Protein AF-A0A6A7GDA0-F1 (afdb_monomer_lite)

Secondary structure (DSSP, 8-state):
-THHHHHGGGTTB-EEEEEES---HHHHHHHHHHHHHHHHHHHTT-EEE-SSSHHHHHHHHTSTT-SS-PPEEE-HHHHHHHHHHHTTSSSS--S-HHHHHHHHHHTGGGSTT-SGGGEEEEEE---SSS--SSS--B-----SSTT-HHHHHHTS-SGGG-SEEEE--TT-SS-EEEEPSSPPPP-HHHHHHTSHHHHHHHHHHHHHHHHHHHHHH---GGGGGGGGGG--

Radius of gyration: 20.99 Å; chains: 1; bounding box: 48×55×56 Å

Organism: NCBI:txid1518452

Structure (mmCIF, N/CA/C/O backbone):
data_AF-A0A6A7GDA0-F1
#
_entry.id   AF-A0A6A7GDA0-F1
#
loop_
_atom_site.group_PDB
_atom_site.id
_atom_site.type_symbol
_atom_site.label_atom_id
_atom_site.label_alt_id
_atom_site.label_comp_id
_atom_site.label_asym_id
_atom_site.label_entity_id
_atom_site.label_seq_id
_atom_site.pdbx_PDB_ins_code
_atom_site.Cartn_x
_atom_site.Cartn_y
_atom_site.Cartn_z
_atom_site.occupancy
_atom_site.B_iso_or_equiv
_atom_site.auth_seq_id
_atom_site.auth_comp_id
_atom_site.auth_asym_id
_atom_site.auth_atom_id
_atom_site.pdbx_PDB_model_num
ATOM 1 N N . ASN A 1 1 ? 17.464 -15.785 15.824 1.00 43.34 1 ASN A N 1
ATOM 2 C CA . ASN A 1 1 ? 16.023 -15.442 15.731 1.00 43.34 1 ASN A CA 1
ATOM 3 C C . ASN A 1 1 ? 15.849 -14.096 15.001 1.00 43.34 1 ASN A C 1
ATOM 5 O O . ASN A 1 1 ? 15.262 -13.159 15.534 1.00 43.34 1 ASN A O 1
ATOM 9 N N . GLU A 1 2 ? 16.419 -13.972 13.793 1.00 32.47 2 GLU A N 1
ATOM 10 C CA . GLU A 1 2 ? 16.514 -12.709 13.026 1.00 32.47 2 GLU A CA 1
ATOM 11 C C . GLU A 1 2 ? 15.173 -12.226 12.462 1.00 32.47 2 GLU A C 1
ATOM 13 O O . GLU A 1 2 ? 14.955 -11.025 12.337 1.00 32.47 2 GLU A O 1
ATOM 18 N N . TYR A 1 3 ? 14.228 -13.135 12.213 1.00 33.84 3 TYR A N 1
ATOM 19 C CA . TYR A 1 3 ? 12.905 -12.792 11.681 1.00 33.84 3 TYR A CA 1
ATOM 20 C C . TYR A 1 3 ? 12.094 -11.882 12.609 1.00 33.84 3 TYR A C 1
ATOM 22 O O . TYR A 1 3 ? 11.348 -11.021 12.143 1.00 33.84 3 TYR A O 1
ATOM 30 N N . ALA A 1 4 ? 12.299 -11.996 13.924 1.00 38.84 4 ALA A N 1
ATOM 31 C CA . ALA A 1 4 ? 11.650 -11.115 14.881 1.00 38.84 4 ALA A CA 1
ATOM 32 C C . ALA A 1 4 ? 12.154 -9.666 14.753 1.00 38.84 4 ALA A C 1
ATOM 34 O O . ALA A 1 4 ? 11.373 -8.752 14.999 1.00 38.84 4 ALA A O 1
ATOM 35 N N . ALA A 1 5 ? 13.419 -9.441 14.360 1.00 45.94 5 ALA A N 1
ATOM 36 C CA . ALA A 1 5 ? 14.044 -8.116 14.256 1.00 45.94 5 ALA A CA 1
ATOM 37 C C . ALA A 1 5 ? 13.315 -7.199 13.251 1.00 45.94 5 ALA A C 1
ATOM 39 O O . ALA A 1 5 ? 13.114 -6.014 13.524 1.00 45.94 5 ALA A O 1
ATOM 40 N N . ALA A 1 6 ? 12.857 -7.763 12.127 1.00 46.38 6 ALA A N 1
ATOM 41 C CA . ALA A 1 6 ? 12.289 -7.022 10.998 1.00 46.38 6 ALA A CA 1
ATOM 42 C C . ALA A 1 6 ? 10.868 -6.469 11.239 1.00 46.38 6 ALA A C 1
ATOM 44 O O . ALA A 1 6 ? 10.473 -5.497 10.595 1.00 46.38 6 ALA A O 1
ATOM 45 N N . GLN A 1 7 ? 10.102 -7.043 12.175 1.00 50.50 7 GLN A N 1
ATOM 46 C CA . GLN A 1 7 ? 8.697 -6.676 12.427 1.00 50.50 7 GLN A CA 1
ATOM 47 C C . GLN A 1 7 ? 8.481 -5.836 13.702 1.00 50.50 7 GLN A C 1
ATOM 49 O O . GLN A 1 7 ? 7.381 -5.349 13.946 1.00 50.50 7 GLN A O 1
ATOM 54 N N . ARG A 1 8 ? 9.521 -5.590 14.510 1.00 57.97 8 ARG A N 1
ATOM 55 C CA . ARG A 1 8 ? 9.383 -4.966 15.846 1.00 57.97 8 ARG A CA 1
ATOM 56 C C . ARG A 1 8 ? 8.938 -3.502 15.852 1.00 57.97 8 ARG A C 1
ATOM 58 O O . ARG A 1 8 ? 8.361 -3.049 16.831 1.00 57.97 8 ARG A O 1
ATOM 65 N N . GLY A 1 9 ? 9.137 -2.765 14.758 1.00 59.12 9 GLY A N 1
ATOM 66 C CA . GLY A 1 9 ? 8.650 -1.383 14.635 1.00 59.12 9 GLY A CA 1
ATOM 67 C C . GLY A 1 9 ? 7.123 -1.254 14.535 1.00 59.12 9 GLY A C 1
ATOM 68 O O . GLY A 1 9 ? 6.608 -0.142 14.641 1.00 59.12 9 GLY A O 1
ATOM 69 N N . LEU A 1 10 ? 6.419 -2.368 14.314 1.00 63.69 10 LEU A N 1
ATOM 70 C CA . LEU A 1 10 ? 4.963 -2.453 14.190 1.00 63.69 10 LEU A CA 1
ATOM 71 C C . LEU A 1 10 ? 4.257 -2.259 15.541 1.00 63.69 10 LEU A C 1
ATOM 73 O O . LEU A 1 10 ? 3.243 -1.578 15.609 1.00 63.69 10 LEU A O 1
ATOM 77 N N . TYR A 1 11 ? 4.836 -2.787 16.625 1.00 69.38 11 TYR A N 1
ATOM 78 C CA . TYR A 1 11 ? 4.203 -2.819 17.952 1.00 69.38 11 TYR A CA 1
ATOM 79 C C . TYR A 1 11 ? 4.021 -1.437 18.593 1.00 69.38 11 TYR A C 1
ATOM 81 O O . TYR A 1 11 ? 3.075 -1.228 19.346 1.00 69.38 11 TYR A O 1
ATOM 89 N N . ASN A 1 12 ? 4.875 -0.468 18.250 1.00 76.19 12 ASN A N 1
ATOM 90 C CA . ASN A 1 12 ? 4.817 0.886 18.812 1.00 76.19 12 ASN A CA 1
ATOM 91 C C . ASN A 1 12 ? 4.031 1.880 17.921 1.00 76.19 12 ASN A C 1
ATOM 93 O O . ASN A 1 12 ? 4.101 3.095 18.145 1.00 76.19 12 ASN A O 1
ATOM 97 N N . ARG A 1 13 ? 3.308 1.406 16.889 1.00 82.12 13 ARG A N 1
ATOM 98 C CA . ARG A 1 13 ? 2.679 2.255 15.859 1.00 82.12 13 ARG A CA 1
ATOM 99 C C . ARG A 1 13 ? 1.264 1.820 15.504 1.00 82.12 13 ARG A C 1
ATOM 101 O O . ARG A 1 13 ? 0.983 0.636 15.379 1.00 82.12 13 ARG A O 1
ATOM 108 N N . ASP A 1 14 ? 0.414 2.807 15.244 1.00 87.69 14 ASP A N 1
ATOM 109 C CA . ASP A 1 14 ? -0.879 2.562 14.608 1.00 87.69 14 ASP A CA 1
ATOM 110 C C . ASP A 1 14 ? -0.672 2.249 13.118 1.00 87.69 14 ASP A C 1
ATOM 112 O O . ASP A 1 14 ? 0.198 2.835 12.455 1.00 87.69 14 ASP A O 1
ATOM 116 N N . MET A 1 15 ? -1.478 1.339 12.575 1.00 89.50 15 MET A N 1
ATOM 117 C CA . MET A 1 15 ? -1.389 0.903 11.185 1.00 89.50 15 MET A CA 1
ATOM 118 C C . MET A 1 15 ? -2.750 0.784 10.536 1.00 89.50 15 MET A C 1
ATOM 120 O O . MET A 1 15 ? -3.586 0.005 10.965 1.00 89.50 15 MET A O 1
ATOM 124 N N . THR A 1 16 ? -2.928 1.457 9.406 1.00 92.44 16 THR A N 1
ATOM 125 C CA . THR A 1 16 ? -4.093 1.240 8.550 1.00 92.44 16 THR A CA 1
ATOM 126 C C . THR A 1 16 ? -3.679 0.457 7.313 1.00 92.44 16 THR A C 1
ATOM 128 O O . THR A 1 16 ? -2.833 0.896 6.533 1.00 92.44 16 THR A O 1
ATOM 131 N N . SER A 1 17 ? -4.283 -0.711 7.140 1.00 92.94 17 SER A N 1
ATOM 132 C CA . SER A 1 17 ? -4.013 -1.654 6.059 1.00 92.94 17 SER A CA 1
ATOM 133 C C . SER A 1 17 ? -5.231 -1.813 5.153 1.00 92.94 17 SER A C 1
ATOM 135 O O . SER A 1 17 ? -6.344 -1.440 5.522 1.00 92.94 17 SER A O 1
ATOM 137 N N . ILE A 1 18 ? -5.003 -2.346 3.955 1.00 94.75 18 ILE A N 1
ATOM 138 C CA . ILE A 1 18 ? -6.055 -2.747 3.024 1.00 94.75 18 ILE A CA 1
ATOM 139 C C . ILE A 1 18 ? -5.928 -4.249 2.828 1.00 94.75 18 ILE A C 1
ATOM 141 O O . ILE A 1 18 ? -4.852 -4.736 2.478 1.00 94.75 18 ILE A O 1
ATOM 145 N N . ARG A 1 19 ? -7.032 -4.957 3.026 1.00 93.75 19 ARG A N 1
ATOM 146 C CA . ARG A 1 19 ? -7.202 -6.357 2.672 1.00 93.75 19 ARG A CA 1
ATOM 147 C C . ARG A 1 19 ? -7.992 -6.430 1.371 1.00 93.75 19 ARG A C 1
ATOM 149 O O . ARG A 1 19 ? -9.014 -5.763 1.238 1.00 93.75 19 ARG A O 1
ATOM 156 N N . VAL A 1 20 ? -7.483 -7.213 0.425 1.00 94.06 20 VAL A N 1
ATOM 157 C CA . VAL A 1 20 ? -8.186 -7.570 -0.810 1.00 94.06 20 VAL A CA 1
ATOM 158 C C . VAL A 1 20 ? -8.565 -9.036 -0.672 1.00 94.06 20 VAL A C 1
ATOM 160 O O . VAL A 1 20 ? -7.669 -9.862 -0.509 1.00 94.06 20 VAL A O 1
ATOM 163 N N . GLU A 1 21 ? -9.857 -9.347 -0.646 1.00 92.94 21 GLU A N 1
ATOM 164 C CA . GLU A 1 21 ? -10.327 -10.701 -0.313 1.00 92.94 21 GLU A CA 1
ATOM 165 C C . GLU A 1 21 ? -10.060 -11.693 -1.448 1.00 92.94 21 GLU A C 1
ATOM 167 O O . GLU A 1 21 ? -9.578 -12.798 -1.219 1.00 92.94 21 GLU A O 1
ATOM 172 N N . ASN A 1 22 ? -10.317 -11.269 -2.681 1.00 93.12 22 ASN A N 1
ATOM 173 C CA . ASN A 1 22 ? -10.216 -12.078 -3.881 1.00 93.12 22 ASN A CA 1
ATOM 174 C C . ASN A 1 22 ? -9.258 -11.417 -4.869 1.00 93.12 22 ASN A C 1
ATOM 176 O O . ASN A 1 22 ? -9.494 -10.306 -5.350 1.00 93.12 22 ASN A O 1
ATOM 180 N N . VAL A 1 23 ? -8.184 -12.126 -5.197 1.00 94.19 23 VAL A N 1
ATOM 181 C CA . VAL A 1 23 ? -7.266 -11.784 -6.286 1.00 94.19 23 VAL A CA 1
ATOM 182 C C . VAL A 1 23 ? -7.137 -13.031 -7.159 1.00 94.19 23 VAL A C 1
ATOM 184 O O . VAL A 1 23 ? -6.918 -14.110 -6.603 1.00 94.19 23 VAL A O 1
ATOM 187 N N . PRO A 1 24 ? -7.260 -12.921 -8.493 1.00 95.19 24 PRO A N 1
ATOM 188 C CA . PRO A 1 24 ? -7.120 -14.075 -9.372 1.00 95.19 24 PRO A CA 1
ATOM 189 C C . PRO A 1 24 ? -5.783 -14.812 -9.149 1.00 95.19 24 PRO A C 1
ATOM 191 O O . PRO A 1 24 ? -4.746 -14.151 -8.995 1.00 95.19 24 PRO A O 1
ATOM 194 N N . PRO A 1 25 ? -5.759 -16.158 -9.112 1.00 96.81 25 PRO A N 1
ATOM 195 C CA . PRO A 1 25 ? -4.543 -16.925 -8.828 1.00 96.81 25 PRO A CA 1
ATOM 196 C C . PRO A 1 25 ? -3.367 -16.600 -9.760 1.00 96.81 25 PRO A C 1
ATOM 198 O O . PRO A 1 25 ? -2.218 -16.534 -9.321 1.00 96.81 25 PRO A O 1
ATOM 201 N N . GLU A 1 26 ? -3.639 -16.337 -11.036 1.00 97.56 26 GLU A N 1
ATOM 202 C CA . GLU A 1 26 ? -2.649 -15.950 -12.040 1.00 97.56 26 GLU A CA 1
ATOM 203 C C . GLU A 1 26 ? -1.947 -14.629 -11.695 1.00 97.56 26 GLU A C 1
ATOM 205 O O . GLU A 1 26 ? -0.739 -14.489 -11.909 1.00 97.56 26 GLU A O 1
ATOM 210 N N . ASN A 1 27 ? -2.665 -13.694 -11.072 1.00 96.88 27 ASN A N 1
ATOM 211 C CA . ASN A 1 27 ? -2.122 -12.418 -10.624 1.00 96.88 27 ASN A CA 1
ATOM 212 C C . ASN A 1 27 ? -1.243 -12.595 -9.379 1.00 96.88 27 ASN A C 1
ATOM 214 O O . ASN A 1 27 ? -0.168 -11.996 -9.276 1.00 96.88 27 ASN A O 1
ATOM 218 N N . ILE A 1 28 ? -1.653 -13.465 -8.452 1.00 96.31 28 ILE A N 1
ATOM 219 C CA . ILE A 1 28 ? -0.829 -13.845 -7.296 1.00 96.31 28 ILE A CA 1
ATOM 220 C C . ILE A 1 28 ? 0.473 -14.496 -7.783 1.00 96.31 28 ILE A C 1
ATOM 222 O O . ILE A 1 28 ? 1.559 -14.138 -7.320 1.00 96.31 28 ILE A O 1
ATOM 226 N N . LEU A 1 29 ? 0.388 -15.387 -8.774 1.00 98.06 29 LEU A N 1
ATOM 227 C CA . LEU A 1 29 ? 1.552 -16.027 -9.381 1.00 98.06 29 LEU A CA 1
ATOM 228 C C . LEU A 1 29 ? 2.464 -15.013 -10.089 1.00 98.06 29 LEU A C 1
ATOM 230 O O . LEU A 1 29 ? 3.686 -15.117 -9.986 1.00 98.06 29 LEU A O 1
ATOM 234 N N . ALA A 1 30 ? 1.906 -14.013 -10.775 1.00 98.00 30 ALA A N 1
ATOM 235 C CA . ALA A 1 30 ? 2.682 -12.940 -11.399 1.00 98.00 30 ALA A CA 1
ATOM 236 C C . ALA A 1 30 ? 3.460 -12.111 -10.363 1.00 98.00 30 ALA A C 1
ATOM 238 O O . ALA A 1 30 ? 4.632 -11.783 -10.576 1.00 98.00 30 ALA A O 1
ATOM 239 N N . MET A 1 31 ? 2.842 -11.813 -9.219 1.00 97.75 31 MET A N 1
ATOM 240 C CA . MET A 1 31 ? 3.510 -11.158 -8.095 1.00 97.75 31 MET A CA 1
ATOM 241 C C . MET A 1 31 ? 4.603 -12.036 -7.478 1.00 97.75 31 MET A C 1
ATOM 243 O O . MET A 1 31 ? 5.702 -11.541 -7.225 1.00 97.75 31 MET A O 1
ATOM 247 N N . HIS A 1 32 ? 4.341 -13.329 -7.278 1.00 97.25 32 HIS A N 1
ATOM 248 C CA . HIS A 1 32 ? 5.340 -14.278 -6.786 1.00 97.25 32 HIS A CA 1
ATOM 249 C C . HIS A 1 32 ? 6.559 -14.339 -7.716 1.00 97.25 32 HIS A C 1
ATOM 251 O O . HIS A 1 32 ? 7.679 -14.098 -7.269 1.00 97.25 32 HIS A O 1
ATOM 257 N N . LYS A 1 33 ? 6.341 -14.545 -9.024 1.00 97.69 33 LYS A N 1
ATOM 258 C CA . LYS A 1 33 ? 7.406 -14.550 -10.042 1.00 97.69 33 LYS A CA 1
ATOM 259 C C . LYS A 1 33 ? 8.236 -13.271 -10.002 1.00 97.69 33 LYS A C 1
ATOM 261 O O . LYS A 1 33 ? 9.458 -13.332 -10.090 1.00 97.69 33 LYS A O 1
ATOM 266 N N . TYR A 1 34 ? 7.589 -12.118 -9.835 1.00 96.31 34 TYR A N 1
ATOM 267 C CA . TYR A 1 34 ? 8.292 -10.848 -9.690 1.00 96.31 34 TYR A CA 1
ATOM 268 C C . TYR A 1 34 ? 9.212 -10.822 -8.462 1.00 96.31 34 TYR A C 1
ATOM 270 O O . TYR A 1 34 ? 10.351 -10.375 -8.583 1.00 96.31 34 TYR A O 1
ATOM 278 N N . PHE A 1 35 ? 8.758 -11.290 -7.297 1.00 95.31 35 PHE A N 1
ATOM 279 C CA . PHE A 1 35 ? 9.594 -11.306 -6.094 1.00 95.31 35 PHE A CA 1
ATOM 280 C C . PHE A 1 35 ? 10.749 -12.305 -6.194 1.00 95.31 35 PHE A C 1
ATOM 282 O O . PHE A 1 35 ? 11.859 -11.956 -5.801 1.00 95.31 35 PHE A O 1
ATOM 289 N N . THR A 1 36 ? 10.531 -13.476 -6.794 1.00 95.19 36 THR A N 1
ATOM 290 C CA . THR A 1 36 ? 11.602 -14.448 -7.067 1.00 95.19 36 THR A CA 1
ATOM 291 C C . THR A 1 36 ? 12.662 -13.853 -7.997 1.00 95.19 36 THR A C 1
ATOM 293 O O . THR A 1 36 ? 13.839 -13.830 -7.656 1.00 95.19 36 THR A O 1
ATOM 296 N N . GLN A 1 37 ? 12.249 -13.238 -9.111 1.00 93.06 37 GLN A N 1
ATOM 297 C CA . GLN A 1 37 ? 13.169 -12.542 -10.021 1.00 93.06 37 GLN A CA 1
ATOM 298 C C . GLN A 1 37 ? 13.887 -11.366 -9.353 1.00 93.06 37 GLN A C 1
ATOM 300 O O . GLN A 1 37 ? 15.024 -11.046 -9.685 1.00 93.06 37 GLN A O 1
ATOM 305 N N . MET A 1 38 ? 13.212 -10.660 -8.446 1.00 90.00 38 MET A N 1
ATOM 306 C CA . MET A 1 38 ? 13.810 -9.550 -7.711 1.00 90.00 38 MET A CA 1
ATOM 307 C C . MET A 1 38 ? 14.886 -10.050 -6.745 1.00 90.00 38 MET A C 1
ATOM 309 O O . MET A 1 38 ? 15.936 -9.419 -6.670 1.00 90.00 38 MET A O 1
ATOM 313 N N . ARG A 1 39 ? 14.677 -11.209 -6.106 1.00 88.94 39 ARG A N 1
ATOM 314 C CA . ARG A 1 39 ? 15.692 -11.867 -5.281 1.00 88.94 39 ARG A CA 1
ATOM 315 C C . ARG A 1 39 ? 16.907 -12.299 -6.100 1.00 88.94 39 ARG A C 1
ATOM 317 O O . ARG A 1 39 ? 18.023 -11.946 -5.749 1.00 88.94 39 ARG A O 1
ATOM 324 N N . GLU A 1 40 ? 16.697 -12.938 -7.247 1.00 90.19 40 GLU A N 1
ATOM 325 C CA . GLU A 1 40 ? 17.798 -13.302 -8.154 1.00 90.19 40 GLU A CA 1
ATOM 326 C C . GLU A 1 40 ? 18.611 -12.079 -8.614 1.00 90.19 40 GLU A C 1
ATOM 328 O O . GLU A 1 40 ? 19.823 -12.156 -8.807 1.00 90.19 40 GLU A O 1
ATOM 333 N N . LYS A 1 41 ? 17.955 -10.928 -8.817 1.00 86.38 41 LYS A N 1
ATOM 334 C CA . LYS A 1 41 ? 18.639 -9.677 -9.172 1.00 86.38 41 LYS A CA 1
ATOM 335 C C . LYS A 1 41 ? 19.359 -9.033 -7.991 1.00 86.38 41 LYS A C 1
ATOM 337 O O . LYS A 1 41 ? 20.355 -8.351 -8.218 1.00 86.38 41 LYS A O 1
ATOM 342 N N . GLU A 1 42 ? 18.854 -9.198 -6.773 1.00 85.88 42 GLU A N 1
ATOM 343 C CA . GLU A 1 42 ? 19.550 -8.793 -5.550 1.00 85.88 42 GLU A CA 1
ATOM 344 C C . GLU A 1 42 ? 20.860 -9.575 -5.410 1.00 85.88 42 GLU A C 1
ATOM 346 O O . GLU A 1 42 ? 21.907 -8.955 -5.239 1.00 85.88 42 GLU A O 1
ATOM 351 N N . ASP A 1 43 ? 20.820 -10.896 -5.615 1.00 86.00 43 ASP A N 1
ATOM 352 C CA . ASP A 1 43 ? 22.006 -11.764 -5.573 1.00 86.00 43 ASP A CA 1
ATOM 353 C C . ASP A 1 43 ? 23.045 -11.383 -6.653 1.00 86.00 43 ASP A C 1
ATOM 355 O O . ASP A 1 43 ? 24.245 -11.568 -6.468 1.00 86.00 43 ASP A O 1
ATOM 359 N N . LYS A 1 44 ? 22.597 -10.786 -7.767 1.00 87.12 44 LYS A N 1
ATOM 360 C CA . LYS A 1 44 ? 23.440 -10.238 -8.852 1.00 87.12 44 LYS A CA 1
ATOM 361 C C . LYS A 1 44 ? 23.786 -8.749 -8.688 1.00 87.12 44 LYS A C 1
ATOM 363 O O . LYS A 1 44 ? 24.156 -8.100 -9.665 1.00 87.12 44 LYS A O 1
ATOM 368 N N . GLU A 1 45 ? 23.562 -8.159 -7.513 1.00 81.25 45 GLU A N 1
ATOM 369 C CA . GLU A 1 45 ? 23.743 -6.725 -7.205 1.00 81.25 45 GLU A CA 1
ATOM 370 C C . GLU A 1 45 ? 23.042 -5.730 -8.158 1.00 81.25 45 GLU A C 1
ATOM 372 O O . GLU A 1 45 ? 23.328 -4.525 -8.186 1.00 81.25 45 GLU A O 1
ATOM 377 N N . SER A 1 46 ? 22.071 -6.211 -8.930 1.00 79.06 46 SER A N 1
ATOM 378 C CA . SER A 1 46 ? 21.346 -5.455 -9.955 1.00 79.06 46 SER A CA 1
ATOM 379 C C . SER A 1 46 ? 20.160 -4.668 -9.380 1.00 79.06 46 SER A C 1
ATOM 381 O O . SER A 1 46 ? 19.435 -3.989 -10.114 1.00 79.06 46 SER A O 1
ATOM 383 N N . VAL A 1 47 ? 19.965 -4.732 -8.059 1.00 81.06 47 VAL A N 1
ATOM 384 C CA . VAL A 1 47 ? 18.955 -3.998 -7.289 1.00 81.06 47 VAL A CA 1
ATOM 385 C C . VAL A 1 47 ? 19.625 -3.373 -6.068 1.00 81.06 47 VAL A C 1
ATOM 387 O O . VAL A 1 47 ? 20.354 -4.046 -5.350 1.00 81.06 47 VAL A O 1
ATOM 390 N N . LYS A 1 48 ? 19.396 -2.078 -5.814 1.00 81.19 48 LYS A N 1
ATOM 391 C CA . LYS A 1 48 ? 20.001 -1.354 -4.679 1.00 81.19 48 LYS A CA 1
ATOM 392 C C . LYS A 1 48 ? 18.977 -0.508 -3.922 1.00 81.19 48 LYS A C 1
ATOM 394 O O . LYS A 1 48 ? 18.046 0.054 -4.507 1.00 81.19 48 LYS A O 1
ATOM 399 N N . TYR A 1 49 ? 19.160 -0.371 -2.609 1.00 81.81 49 TYR A N 1
ATOM 400 C CA . TYR A 1 49 ? 18.316 0.507 -1.800 1.00 81.81 49 TYR A CA 1
ATOM 401 C C . TYR A 1 49 ? 18.644 1.984 -2.061 1.00 81.81 49 TYR A C 1
ATOM 403 O O . TYR A 1 49 ? 19.792 2.403 -1.921 1.00 81.81 49 TYR A O 1
ATOM 411 N N . HIS A 1 50 ? 17.646 2.801 -2.414 1.00 77.19 50 HIS A N 1
ATOM 412 C CA . HIS A 1 50 ? 17.815 4.257 -2.476 1.00 77.19 50 HIS A CA 1
ATOM 413 C C . HIS A 1 50 ? 16.476 5.007 -2.426 1.00 77.19 50 HIS A C 1
ATOM 415 O O . HIS A 1 50 ? 15.572 4.726 -3.209 1.00 77.19 50 HIS A O 1
ATOM 421 N N . LEU A 1 51 ? 16.365 6.032 -1.571 1.00 69.69 51 LEU A N 1
ATOM 422 C CA . LEU A 1 51 ? 15.156 6.870 -1.463 1.00 69.69 51 LEU A CA 1
ATOM 423 C C . LEU A 1 51 ? 15.171 8.073 -2.417 1.00 69.69 51 LEU A C 1
ATOM 425 O O . LEU A 1 51 ? 14.231 8.276 -3.177 1.00 69.69 51 LEU A O 1
ATOM 429 N N . PHE A 1 52 ? 16.246 8.867 -2.386 1.00 66.75 52 PHE A N 1
ATOM 430 C CA . PHE A 1 52 ? 16.246 10.203 -3.001 1.00 66.75 52 PHE A CA 1
ATOM 431 C C . PHE A 1 52 ? 16.548 10.220 -4.505 1.00 66.75 52 PHE A C 1
ATOM 433 O O . PHE A 1 52 ? 15.885 10.929 -5.253 1.00 66.75 52 PHE A O 1
ATOM 440 N N . ILE A 1 53 ? 17.517 9.423 -4.963 1.00 67.38 53 ILE A N 1
ATOM 441 C CA . ILE A 1 53 ? 17.966 9.419 -6.365 1.00 67.38 53 ILE A CA 1
ATOM 442 C C . ILE A 1 53 ? 17.195 8.375 -7.201 1.00 67.38 53 ILE A C 1
ATOM 444 O O . ILE A 1 53 ? 17.220 8.431 -8.423 1.00 67.38 53 ILE A O 1
ATOM 448 N N . SER A 1 54 ? 16.438 7.470 -6.564 1.00 69.56 54 SER A N 1
ATOM 449 C CA . SER A 1 54 ? 15.712 6.377 -7.237 1.00 69.56 54 SER A CA 1
ATOM 450 C C . SER A 1 54 ? 14.863 6.827 -8.442 1.00 69.56 54 SER A C 1
ATOM 452 O O . SER A 1 54 ? 15.004 6.216 -9.503 1.00 69.56 54 SER A O 1
ATOM 454 N N . PRO A 1 55 ? 14.045 7.901 -8.366 1.00 70.12 55 PRO A N 1
ATOM 455 C CA . PRO A 1 55 ? 13.286 8.373 -9.527 1.00 70.12 55 PRO A CA 1
ATOM 456 C C . PRO A 1 55 ? 14.174 8.781 -10.708 1.00 70.12 55 PRO A C 1
ATOM 458 O O . PRO A 1 55 ? 13.869 8.436 -11.846 1.00 70.12 55 PRO A O 1
ATOM 461 N N . LEU A 1 56 ? 15.283 9.475 -10.433 1.00 70.56 56 LEU A N 1
ATOM 462 C CA . LEU A 1 56 ? 16.207 9.956 -11.455 1.00 70.56 56 LEU A CA 1
ATOM 463 C C . LEU A 1 56 ? 17.006 8.803 -12.067 1.00 70.56 56 LEU A C 1
ATOM 465 O O . LEU A 1 56 ? 17.056 8.680 -13.284 1.00 70.56 56 LEU A O 1
ATOM 469 N N . THR A 1 57 ? 17.582 7.917 -11.250 1.00 70.50 57 THR A N 1
ATOM 470 C CA . THR A 1 57 ? 18.359 6.771 -11.753 1.00 70.50 57 THR A CA 1
ATOM 471 C C . THR A 1 57 ? 17.501 5.797 -12.547 1.00 70.50 57 THR A C 1
ATOM 473 O O . THR A 1 57 ? 17.956 5.284 -13.562 1.00 70.50 57 THR A O 1
ATOM 476 N N . ASN A 1 58 ? 16.253 5.563 -12.130 1.00 73.12 58 ASN A N 1
ATOM 477 C CA . ASN A 1 58 ? 15.344 4.682 -12.866 1.00 73.12 58 ASN A CA 1
ATOM 478 C C . ASN A 1 58 ? 14.855 5.321 -14.173 1.00 73.12 58 ASN A C 1
ATOM 480 O O . ASN A 1 58 ? 14.623 4.603 -15.140 1.00 73.12 58 ASN A O 1
ATOM 484 N N . PHE A 1 59 ? 14.713 6.651 -14.220 1.00 74.44 59 PHE A N 1
ATOM 485 C CA . PHE A 1 59 ? 14.456 7.364 -15.470 1.00 74.44 59 PHE A CA 1
ATOM 486 C C . PHE A 1 59 ? 15.651 7.245 -16.422 1.00 74.44 59 PHE A C 1
ATOM 488 O O . PHE A 1 59 ? 15.473 6.812 -17.553 1.00 74.44 59 PHE A O 1
ATOM 495 N N . LEU A 1 60 ? 16.864 7.538 -15.940 1.00 70.44 60 LEU A N 1
ATOM 496 C CA . LEU A 1 60 ? 18.097 7.460 -16.729 1.00 70.44 60 LEU A CA 1
ATOM 497 C C . LEU A 1 60 ? 18.365 6.049 -17.268 1.00 70.44 60 LEU A C 1
ATOM 499 O O . LEU A 1 60 ? 18.778 5.918 -18.412 1.00 70.44 60 LEU A O 1
ATOM 503 N N . ARG A 1 61 ? 18.053 5.003 -16.493 1.00 70.19 61 ARG A N 1
ATOM 504 C CA . ARG A 1 61 ? 18.113 3.603 -16.945 1.00 70.19 61 ARG A CA 1
ATOM 505 C C . ARG A 1 61 ? 17.229 3.326 -18.168 1.00 70.19 61 ARG A C 1
ATOM 507 O O . ARG A 1 61 ? 17.591 2.509 -19.001 1.00 70.19 61 ARG A O 1
ATOM 514 N N . ASN A 1 62 ? 16.064 3.968 -18.255 1.00 65.88 62 ASN A N 1
ATOM 515 C CA . ASN A 1 62 ? 15.112 3.761 -19.349 1.00 65.88 62 ASN A CA 1
ATOM 516 C C . ASN A 1 62 ? 15.393 4.664 -20.562 1.00 65.88 62 ASN A C 1
ATOM 518 O O . ASN A 1 62 ? 14.700 4.558 -21.574 1.00 65.88 62 ASN A O 1
ATOM 522 N N . THR A 1 63 ? 16.379 5.558 -20.472 1.00 70.06 63 THR A N 1
ATOM 523 C CA . THR A 1 63 ? 16.807 6.396 -21.590 1.00 70.06 63 THR A CA 1
ATOM 524 C C . THR A 1 63 ? 17.842 5.633 -22.413 1.00 70.06 63 THR A C 1
ATOM 526 O O . THR A 1 63 ? 18.878 5.230 -21.896 1.00 70.06 63 THR A O 1
ATOM 529 N N . PHE A 1 64 ? 17.581 5.478 -23.712 1.00 58.88 64 PHE A N 1
ATOM 530 C CA . PHE A 1 64 ? 18.322 4.628 -24.664 1.00 58.88 64 PHE A CA 1
ATOM 531 C C . PHE A 1 64 ? 19.798 5.029 -24.924 1.00 58.88 64 PHE A C 1
ATOM 533 O O . PHE A 1 64 ? 20.415 4.538 -25.859 1.00 58.88 64 PHE A O 1
ATOM 540 N N . TRP A 1 65 ? 20.358 5.969 -24.157 1.00 65.31 65 TRP A N 1
ATOM 541 C CA . TRP A 1 65 ? 21.627 6.651 -24.455 1.00 65.31 65 TRP A CA 1
ATOM 542 C C . TRP A 1 65 ? 22.787 6.257 -23.528 1.00 65.31 65 TRP A C 1
ATOM 544 O O . TRP A 1 65 ? 23.898 6.748 -23.714 1.00 65.31 65 TRP A O 1
ATOM 554 N N . LEU A 1 66 ? 22.566 5.406 -22.520 1.00 63.97 66 LEU A N 1
ATOM 555 C CA . LEU A 1 66 ? 23.621 5.009 -21.580 1.00 63.97 66 LEU A CA 1
ATOM 556 C C . LEU A 1 66 ? 24.146 3.599 -21.909 1.00 63.97 66 LEU A C 1
ATOM 558 O O . LEU A 1 66 ? 23.368 2.649 -21.866 1.00 63.97 66 LEU A O 1
ATOM 562 N N . PRO A 1 67 ? 25.453 3.436 -22.201 1.00 65.12 67 PRO A N 1
ATOM 563 C CA . PRO A 1 67 ? 26.043 2.161 -22.623 1.00 65.12 67 PRO A CA 1
ATOM 564 C C . PRO A 1 67 ? 26.333 1.188 -21.463 1.00 65.12 67 PRO A C 1
ATOM 566 O O . PRO A 1 67 ? 27.108 0.252 -21.628 1.00 65.12 67 PRO A O 1
ATOM 569 N N . PHE A 1 68 ? 25.762 1.407 -20.275 1.00 72.06 68 PHE A N 1
ATOM 570 C CA . PHE A 1 68 ? 26.027 0.599 -19.083 1.00 72.06 68 PHE A CA 1
ATOM 571 C C . PHE A 1 68 ? 24.744 0.256 -18.324 1.00 72.06 68 PHE A C 1
ATOM 573 O O . PHE A 1 68 ? 23.820 1.066 -18.223 1.00 72.06 68 PHE A O 1
ATOM 580 N N . GLU A 1 69 ? 24.705 -0.947 -17.749 1.00 71.19 69 GLU A N 1
ATOM 581 C CA . GLU A 1 69 ? 23.585 -1.399 -16.928 1.00 71.19 69 GLU A CA 1
ATOM 582 C C . GLU A 1 69 ? 23.586 -0.689 -15.569 1.00 71.19 69 GLU A C 1
ATOM 584 O O . GLU A 1 69 ? 24.461 -0.875 -14.724 1.00 71.19 69 GLU A O 1
ATOM 589 N N . ILE A 1 70 ? 22.574 0.149 -15.341 1.00 77.25 70 ILE A N 1
ATOM 590 C CA . ILE A 1 70 ? 22.356 0.799 -14.048 1.00 77.25 70 ILE A CA 1
ATOM 591 C C . ILE A 1 70 ? 21.442 -0.086 -13.202 1.00 77.25 70 ILE A C 1
ATOM 593 O O . ILE A 1 70 ? 20.296 -0.341 -13.581 1.00 77.25 70 ILE A O 1
ATOM 597 N N . ALA A 1 71 ? 21.926 -0.491 -12.024 1.00 79.88 71 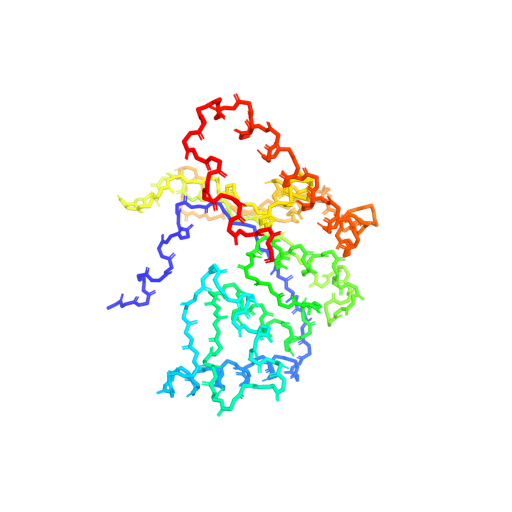ALA A N 1
ATOM 598 C CA . ALA A 1 71 ? 21.133 -1.226 -11.041 1.00 79.88 71 ALA A CA 1
ATOM 599 C C . ALA A 1 71 ? 19.827 -0.484 -10.697 1.00 79.88 71 ALA A C 1
ATOM 601 O O . ALA A 1 71 ? 19.828 0.731 -10.461 1.00 79.88 71 ALA A O 1
ATOM 602 N N . GLU A 1 72 ? 18.710 -1.212 -10.628 1.00 81.75 72 GLU A N 1
ATOM 603 C CA . GLU A 1 72 ? 17.422 -0.619 -10.272 1.00 81.75 72 GLU A CA 1
ATOM 604 C C . GLU A 1 72 ? 17.451 -0.161 -8.813 1.00 81.75 72 GLU A C 1
ATOM 606 O O . GLU A 1 72 ? 17.857 -0.902 -7.918 1.00 81.75 72 GLU A O 1
ATOM 611 N N . ARG A 1 73 ? 17.007 1.072 -8.552 1.00 83.62 73 ARG A N 1
ATOM 612 C CA . ARG A 1 73 ? 17.031 1.640 -7.200 1.00 83.62 73 ARG A CA 1
ATOM 613 C C . ARG A 1 73 ? 15.632 1.829 -6.645 1.00 83.62 73 ARG A C 1
ATOM 615 O O . ARG A 1 73 ? 14.760 2.367 -7.329 1.00 83.62 73 ARG A O 1
ATOM 622 N N . GLY A 1 74 ? 15.422 1.485 -5.381 1.00 84.69 74 GLY A N 1
ATOM 623 C CA . GLY A 1 74 ? 14.125 1.625 -4.719 1.00 84.69 74 GLY A CA 1
ATOM 624 C C . GLY A 1 74 ? 14.195 1.422 -3.212 1.00 84.69 74 GLY A C 1
ATOM 625 O O . GLY A 1 74 ? 15.241 1.094 -2.669 1.00 84.69 74 GLY A O 1
ATOM 626 N N . ASN A 1 75 ? 13.080 1.637 -2.523 1.00 87.31 75 ASN A N 1
ATOM 627 C CA . ASN A 1 75 ? 12.907 1.272 -1.117 1.00 87.31 75 ASN A CA 1
ATOM 628 C C . ASN A 1 75 ? 11.904 0.115 -0.989 1.00 87.31 75 ASN A C 1
ATOM 630 O O . ASN A 1 75 ? 11.318 -0.321 -1.982 1.00 87.31 75 ASN A O 1
ATOM 634 N N . CYS A 1 76 ? 11.632 -0.326 0.240 1.00 87.69 76 CYS A N 1
ATOM 635 C CA . CYS A 1 76 ? 10.656 -1.386 0.499 1.00 87.69 76 CYS A CA 1
ATOM 636 C C . CYS A 1 76 ? 9.285 -1.083 -0.131 1.00 87.69 76 CYS A C 1
ATOM 638 O O . CYS A 1 76 ? 8.691 -1.950 -0.761 1.00 87.69 76 CYS A O 1
ATOM 640 N N . ALA A 1 77 ? 8.805 0.163 -0.046 1.00 89.94 77 ALA A N 1
ATOM 641 C CA . ALA A 1 77 ? 7.521 0.549 -0.632 1.00 89.94 77 ALA A CA 1
ATOM 642 C C . ALA A 1 77 ? 7.500 0.407 -2.163 1.00 89.94 77 ALA A C 1
ATOM 644 O O . ALA A 1 77 ? 6.510 -0.063 -2.722 1.00 89.94 77 ALA A O 1
ATOM 645 N N . ARG A 1 78 ? 8.594 0.754 -2.851 1.00 91.25 78 ARG A N 1
ATOM 646 C CA . ARG A 1 78 ? 8.739 0.587 -4.304 1.00 91.25 78 ARG A CA 1
ATOM 647 C C . ARG A 1 78 ? 8.722 -0.879 -4.701 1.00 91.25 78 ARG A C 1
ATOM 649 O O . ARG A 1 78 ? 8.014 -1.217 -5.643 1.00 91.25 78 ARG A O 1
ATOM 656 N N . TRP A 1 79 ? 9.465 -1.731 -4.001 1.00 92.06 79 TRP A N 1
ATOM 657 C CA . TRP A 1 79 ? 9.528 -3.156 -4.329 1.00 92.06 79 TRP A CA 1
ATOM 658 C C . TRP A 1 79 ? 8.198 -3.856 -4.081 1.00 92.06 79 TRP A C 1
ATOM 660 O O . TRP A 1 79 ? 7.708 -4.553 -4.967 1.00 92.06 79 TRP A O 1
ATOM 670 N N . ILE A 1 80 ? 7.565 -3.588 -2.937 1.00 94.50 80 ILE A N 1
ATOM 671 C CA . ILE A 1 80 ? 6.244 -4.130 -2.615 1.00 94.50 80 ILE A CA 1
ATOM 672 C C . ILE A 1 80 ? 5.193 -3.623 -3.604 1.00 94.50 80 ILE A C 1
ATOM 674 O O . ILE A 1 80 ? 4.453 -4.419 -4.170 1.00 94.50 80 ILE A O 1
ATOM 678 N N . SER A 1 81 ? 5.153 -2.319 -3.891 1.00 95.62 81 SER A N 1
ATOM 679 C CA . SER A 1 81 ? 4.167 -1.773 -4.832 1.00 95.62 81 SER A CA 1
ATOM 680 C C . SER A 1 81 ? 4.383 -2.208 -6.283 1.00 95.62 81 SER A C 1
ATOM 682 O O . SER A 1 81 ? 3.415 -2.272 -7.033 1.00 95.62 81 SER A O 1
ATOM 684 N N . SER A 1 82 ? 5.609 -2.551 -6.691 1.00 95.44 82 SER A N 1
ATOM 685 C CA . SER A 1 82 ? 5.847 -3.243 -7.963 1.00 95.44 82 SER A CA 1
ATOM 686 C C . SER A 1 82 ? 5.230 -4.637 -7.977 1.00 95.44 82 SER A C 1
ATOM 688 O O . SER A 1 82 ? 4.590 -4.986 -8.961 1.00 95.44 82 SER A O 1
ATOM 690 N N . GLY A 1 83 ? 5.383 -5.414 -6.902 1.00 96.69 83 GLY A N 1
ATOM 691 C CA . GLY A 1 83 ? 4.733 -6.721 -6.777 1.00 96.69 83 GLY A CA 1
ATOM 692 C C . GLY A 1 83 ? 3.210 -6.598 -6.831 1.00 96.69 83 GLY A C 1
ATOM 693 O O . GLY A 1 83 ? 2.570 -7.260 -7.641 1.00 96.69 83 GLY A O 1
ATOM 694 N N . LEU A 1 84 ? 2.640 -5.655 -6.074 1.00 96.69 84 LEU A N 1
ATOM 695 C CA . LEU A 1 84 ? 1.204 -5.352 -6.106 1.00 96.69 84 LEU A CA 1
ATOM 696 C C . LEU A 1 84 ? 0.723 -4.889 -7.490 1.00 96.69 84 LEU A C 1
ATOM 698 O O . LEU A 1 84 ? -0.421 -5.137 -7.855 1.00 96.69 84 LEU A O 1
ATOM 702 N N . TYR A 1 85 ? 1.573 -4.209 -8.264 1.00 97.00 85 TYR A N 1
ATOM 703 C CA . TYR A 1 85 ? 1.257 -3.823 -9.641 1.00 97.00 85 TYR A CA 1
ATOM 704 C C . TYR A 1 85 ? 1.188 -5.050 -10.556 1.00 97.00 85 TYR A C 1
ATOM 706 O O . TYR A 1 85 ? 0.306 -5.137 -11.400 1.00 97.00 85 TYR A O 1
ATOM 714 N N . ARG A 1 86 ? 2.079 -6.031 -10.361 1.00 97.31 86 ARG A N 1
ATOM 715 C CA . ARG A 1 86 ? 2.043 -7.312 -11.088 1.00 97.31 86 ARG A CA 1
ATOM 716 C C . ARG A 1 86 ? 0.843 -8.175 -10.704 1.00 97.31 86 ARG A C 1
ATOM 718 O O . ARG A 1 86 ? 0.357 -8.902 -11.558 1.00 97.31 86 ARG A O 1
ATOM 725 N N . ALA A 1 87 ? 0.361 -8.059 -9.467 1.00 96.62 87 ALA A N 1
ATOM 726 C CA . ALA A 1 87 ? -0.894 -8.668 -9.025 1.00 96.62 87 ALA A CA 1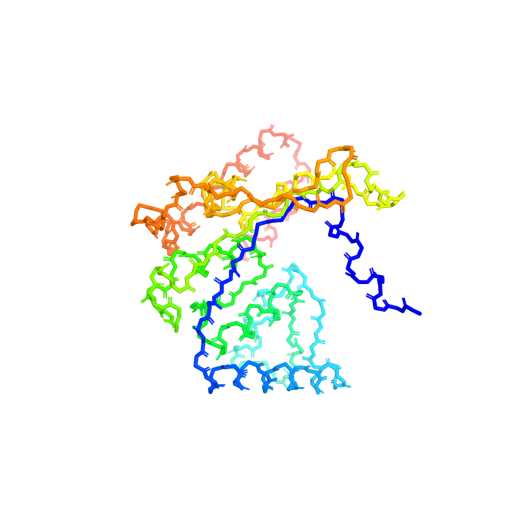
ATOM 727 C C . ALA A 1 87 ? -2.152 -7.936 -9.529 1.00 96.62 87 ALA A C 1
ATOM 729 O O . ALA A 1 87 ? -3.259 -8.330 -9.170 1.00 96.62 87 ALA A O 1
ATOM 730 N N . ASP A 1 88 ? -2.001 -6.843 -10.283 1.00 96.69 88 ASP A N 1
ATOM 731 C CA . ASP A 1 88 ? -3.101 -5.949 -10.643 1.00 96.69 88 ASP A CA 1
ATOM 732 C C . ASP A 1 88 ? -3.937 -5.546 -9.412 1.00 96.69 88 ASP A C 1
ATOM 734 O O . ASP A 1 88 ? -5.153 -5.665 -9.388 1.00 96.69 88 ASP A O 1
ATOM 738 N N . VAL A 1 89 ? -3.275 -5.118 -8.333 1.00 95.75 89 VAL A N 1
ATOM 739 C CA . VAL A 1 89 ? -3.919 -4.581 -7.114 1.00 95.75 89 VAL A CA 1
ATOM 740 C C . VAL A 1 89 ? -3.686 -3.071 -6.985 1.00 95.75 89 VAL A C 1
ATOM 742 O O . VAL A 1 89 ? -4.476 -2.353 -6.372 1.00 95.75 89 VAL A O 1
ATOM 745 N N . VAL A 1 90 ? -2.630 -2.559 -7.620 1.00 95.31 90 VAL A N 1
ATOM 746 C CA . VAL A 1 90 ? -2.386 -1.125 -7.817 1.00 95.31 90 VAL A CA 1
ATOM 747 C C . VAL A 1 90 ? -2.243 -0.817 -9.298 1.00 95.31 90 VAL A C 1
ATOM 749 O O . VAL A 1 90 ? -1.726 -1.614 -10.066 1.00 95.31 90 VAL A O 1
ATOM 752 N N . THR A 1 91 ? -2.608 0.398 -9.690 1.00 93.88 91 THR A N 1
ATOM 753 C CA . THR A 1 91 ? -2.454 0.897 -11.069 1.00 93.88 91 THR A CA 1
ATOM 754 C C . THR A 1 91 ? -1.042 1.386 -11.380 1.00 93.88 91 THR A C 1
ATOM 756 O O . THR A 1 91 ? -0.688 1.569 -12.543 1.00 93.88 91 THR A O 1
ATOM 759 N N . ARG A 1 92 ? -0.234 1.670 -10.350 1.00 91.69 92 ARG A N 1
ATOM 760 C CA . ARG A 1 92 ? 1.169 2.071 -10.503 1.00 91.69 92 ARG A CA 1
ATOM 761 C C . ARG A 1 92 ? 1.973 1.858 -9.218 1.00 91.69 92 ARG A C 1
ATOM 763 O O . ARG A 1 92 ? 1.449 2.113 -8.131 1.00 91.69 92 ARG A O 1
ATOM 770 N N . PRO A 1 93 ? 3.266 1.521 -9.327 1.00 92.69 93 PRO A N 1
ATOM 771 C CA . PRO A 1 93 ? 4.161 1.492 -8.177 1.00 92.69 93 PRO A CA 1
ATOM 772 C C . PRO A 1 93 ? 4.441 2.885 -7.590 1.00 92.69 93 PRO A C 1
ATOM 774 O O . PRO A 1 93 ? 4.338 3.911 -8.272 1.00 92.69 93 PRO A O 1
ATOM 777 N N . SER A 1 94 ? 4.855 2.935 -6.324 1.00 89.69 94 SER A N 1
ATOM 778 C CA . SER A 1 94 ? 5.254 4.163 -5.632 1.00 89.69 94 SER A CA 1
ATOM 779 C C . SER A 1 94 ? 6.325 3.904 -4.573 1.00 89.69 94 SER A C 1
ATOM 781 O O . SER A 1 94 ? 6.326 2.875 -3.911 1.00 89.69 94 SER A O 1
ATOM 783 N N . LEU A 1 95 ? 7.207 4.884 -4.365 1.00 89.31 95 LEU A N 1
ATOM 784 C CA . LEU A 1 95 ? 8.186 4.891 -3.269 1.00 89.31 95 LEU A CA 1
ATOM 785 C C . LEU A 1 95 ? 7.558 5.263 -1.913 1.00 89.31 95 LEU A C 1
ATOM 787 O O . LEU A 1 95 ? 8.234 5.194 -0.889 1.00 89.31 95 LEU A O 1
ATOM 791 N N . TRP A 1 96 ? 6.292 5.689 -1.887 1.00 88.38 96 TRP A N 1
ATOM 792 C CA . TRP A 1 96 ? 5.666 6.269 -0.698 1.00 88.38 96 TRP A CA 1
ATOM 793 C C . TRP A 1 96 ? 4.522 5.380 -0.203 1.00 88.38 96 TRP A C 1
ATOM 795 O O . TRP A 1 96 ? 3.513 5.285 -0.907 1.00 88.38 96 TRP A O 1
ATOM 805 N N . PRO A 1 97 ? 4.619 4.771 0.998 1.00 89.38 97 PRO A N 1
ATOM 806 C CA . PRO A 1 97 ? 3.611 3.838 1.512 1.00 89.38 97 PRO A CA 1
ATOM 807 C C . PRO A 1 97 ? 2.184 4.389 1.459 1.00 89.38 97 PRO A C 1
ATOM 809 O O . PRO A 1 97 ? 1.281 3.740 0.939 1.00 89.38 97 PRO A O 1
ATOM 812 N N . ARG A 1 98 ? 1.983 5.640 1.893 1.00 90.62 98 ARG A N 1
ATOM 813 C CA . ARG A 1 98 ? 0.661 6.277 1.862 1.00 90.62 98 ARG A CA 1
ATOM 814 C C . ARG A 1 98 ? 0.156 6.517 0.432 1.00 90.62 98 ARG A C 1
ATOM 816 O O . ARG A 1 98 ? -1.038 6.402 0.188 1.00 90.62 98 ARG A O 1
ATOM 823 N N . SER A 1 99 ? 1.034 6.771 -0.544 1.00 90.94 99 SER A N 1
ATOM 824 C CA . SER A 1 99 ? 0.618 6.806 -1.956 1.00 90.94 99 SER A CA 1
ATOM 825 C C . SER A 1 99 ? 0.219 5.432 -2.491 1.00 90.94 99 SER A C 1
ATOM 827 O O . SER A 1 99 ? -0.695 5.387 -3.311 1.00 90.94 99 SER A O 1
ATOM 829 N N . VAL A 1 100 ? 0.875 4.350 -2.054 1.00 92.94 100 VAL A N 1
ATOM 830 C CA . VAL A 1 100 ? 0.484 2.970 -2.397 1.00 92.94 100 VAL A CA 1
ATOM 831 C C . VAL A 1 100 ? -0.908 2.682 -1.843 1.00 92.94 100 VAL A C 1
ATOM 833 O O . VAL A 1 100 ? -1.789 2.304 -2.609 1.00 92.94 100 VAL A O 1
ATOM 836 N N . TRP A 1 101 ? -1.133 2.981 -0.560 1.00 94.25 101 TRP A N 1
ATOM 837 C CA . TRP A 1 101 ? -2.433 2.828 0.100 1.00 94.25 101 TRP A CA 1
ATOM 838 C C . TRP A 1 101 ? -3.544 3.579 -0.649 1.00 94.25 101 TRP A C 1
ATOM 840 O O . TRP A 1 101 ? -4.551 2.989 -1.026 1.00 94.25 101 TRP A O 1
ATOM 850 N N . ILE A 1 102 ? -3.328 4.864 -0.966 1.00 92.75 102 ILE A N 1
ATOM 851 C CA . ILE A 1 102 ? -4.303 5.674 -1.720 1.00 92.75 102 ILE A CA 1
ATOM 852 C C . ILE A 1 102 ? -4.549 5.084 -3.110 1.00 92.75 102 ILE A C 1
ATOM 854 O O . ILE A 1 102 ? -5.666 5.145 -3.614 1.00 92.75 102 ILE A O 1
ATOM 858 N N . ASN A 1 103 ? -3.510 4.544 -3.755 1.00 92.12 103 ASN A N 1
ATOM 859 C CA . ASN A 1 103 ? -3.658 3.943 -5.071 1.00 92.12 103 ASN A CA 1
ATOM 860 C C . ASN A 1 103 ? -4.565 2.712 -5.020 1.00 92.12 103 ASN A C 1
ATOM 862 O O . ASN A 1 103 ? -5.513 2.669 -5.798 1.00 92.12 103 ASN A O 1
ATOM 866 N N . MET A 1 104 ? -4.306 1.794 -4.083 1.00 93.56 104 MET A N 1
ATOM 867 C CA . MET A 1 104 ? -5.129 0.603 -3.849 1.00 93.56 104 MET A CA 1
ATOM 868 C C . MET A 1 104 ? -6.580 0.986 -3.550 1.00 93.56 104 MET A C 1
ATOM 870 O O . MET A 1 104 ? -7.493 0.460 -4.172 1.00 93.56 104 MET A O 1
ATOM 874 N N . PHE A 1 105 ? -6.789 1.936 -2.634 1.00 93.69 105 PHE A N 1
ATOM 875 C CA . PHE A 1 105 ? -8.124 2.299 -2.164 1.00 93.69 105 PHE A CA 1
ATOM 876 C C . PHE A 1 105 ? -8.947 3.059 -3.211 1.00 93.69 105 PHE A C 1
ATOM 878 O O . PHE A 1 105 ? -10.071 2.684 -3.524 1.00 93.69 105 PHE A O 1
ATOM 885 N N . GLU A 1 106 ? -8.404 4.141 -3.773 1.00 92.00 106 GLU A N 1
ATOM 886 C CA . GLU A 1 106 ? -9.188 5.035 -4.637 1.00 92.00 106 GLU A CA 1
ATOM 887 C C . GLU A 1 106 ? -9.265 4.555 -6.097 1.00 92.00 106 GLU A C 1
ATOM 889 O O . GLU A 1 106 ? -10.144 4.994 -6.844 1.00 92.00 106 GLU A O 1
ATOM 894 N N . ASN A 1 107 ? -8.355 3.666 -6.521 1.00 91.12 107 ASN A N 1
ATOM 895 C CA . ASN A 1 107 ? -8.304 3.134 -7.891 1.00 91.12 107 ASN A CA 1
ATOM 896 C C . ASN A 1 107 ? -8.658 1.648 -7.983 1.00 91.12 107 ASN A C 1
ATOM 898 O O . ASN A 1 107 ? -8.454 1.069 -9.044 1.00 91.12 107 ASN A O 1
ATOM 902 N N . SER A 1 108 ? -9.205 1.049 -6.927 1.00 91.06 108 SER A N 1
ATOM 903 C CA . SER A 1 108 ? -9.619 -0.360 -6.903 1.00 91.06 108 SER A CA 1
ATOM 904 C C . SER A 1 108 ? -10.508 -0.769 -8.075 1.00 91.06 108 SER A C 1
ATOM 906 O O . SER A 1 108 ? -10.289 -1.799 -8.694 1.00 91.06 108 SER A O 1
ATOM 908 N N . HIS A 1 109 ? -11.444 0.100 -8.462 1.00 90.06 109 HIS A N 1
ATOM 909 C CA . HIS A 1 109 ? -12.324 -0.075 -9.623 1.00 90.06 109 HIS A CA 1
ATOM 910 C C . HIS A 1 109 ? -11.583 -0.285 -10.962 1.00 90.06 109 HIS A C 1
ATOM 912 O O . HIS A 1 109 ? -12.199 -0.665 -11.955 1.00 90.06 109 HIS A O 1
ATOM 918 N N . ARG A 1 110 ? -10.274 -0.007 -11.019 1.00 91.38 110 ARG A N 1
ATOM 919 C CA . ARG A 1 110 ? -9.416 -0.136 -12.209 1.00 91.38 110 ARG A CA 1
ATOM 920 C C . ARG A 1 110 ? -8.468 -1.332 -12.146 1.00 91.38 110 ARG A C 1
ATOM 922 O O . ARG A 1 110 ? -7.609 -1.428 -13.015 1.00 91.38 110 ARG A O 1
ATOM 929 N N . THR A 1 111 ? -8.568 -2.162 -11.117 1.00 93.06 111 THR A N 1
ATOM 930 C CA . THR A 1 111 ? -7.637 -3.261 -10.841 1.00 93.06 111 THR A CA 1
ATOM 931 C C . THR A 1 111 ? -8.412 -4.572 -10.676 1.00 93.06 111 THR A C 1
ATOM 933 O O . THR A 1 111 ? -9.638 -4.594 -10.790 1.00 93.06 111 THR A O 1
ATOM 936 N N . ALA A 1 112 ? -7.747 -5.681 -10.375 1.00 89.81 112 ALA A N 1
ATOM 937 C CA . ALA A 1 112 ? -8.403 -6.952 -10.072 1.00 89.81 112 ALA A CA 1
ATOM 938 C C . ALA A 1 112 ? -9.295 -6.874 -8.819 1.00 89.81 112 ALA A C 1
ATOM 940 O O . ALA A 1 112 ? -10.204 -7.681 -8.652 1.00 89.81 112 ALA A O 1
ATOM 941 N N . ALA A 1 113 ? -9.099 -5.858 -7.973 1.00 87.50 113 ALA A N 1
ATOM 942 C CA . ALA A 1 113 ? -9.915 -5.606 -6.792 1.00 87.50 113 ALA A CA 1
ATOM 943 C C . ALA A 1 113 ? -11.243 -4.870 -7.083 1.00 87.50 113 ALA A C 1
ATOM 945 O O . ALA A 1 113 ? -11.890 -4.451 -6.131 1.00 87.50 113 ALA A O 1
ATOM 946 N N . LYS A 1 114 ? -11.618 -4.688 -8.364 1.00 84.62 114 LYS A N 1
ATOM 947 C CA . LYS A 1 114 ? -12.752 -3.913 -8.931 1.00 84.62 114 LYS A CA 1
ATOM 948 C C . LYS A 1 114 ? -13.948 -3.625 -8.019 1.00 84.62 114 LYS A C 1
ATOM 950 O O . LYS A 1 114 ? -14.467 -2.508 -8.037 1.00 84.62 114 LYS A O 1
ATOM 955 N N . GLU A 1 115 ? -14.412 -4.621 -7.281 1.00 81.38 115 GLU A N 1
ATOM 956 C CA . GLU A 1 115 ? -15.611 -4.540 -6.457 1.00 81.38 115 GLU A CA 1
ATOM 957 C C . GLU A 1 115 ? -15.337 -3.878 -5.096 1.00 81.38 115 GLU A C 1
ATOM 959 O O . GLU A 1 115 ? -14.439 -4.304 -4.368 1.00 81.38 115 GLU A O 1
ATOM 964 N N . PRO A 1 116 ? -16.129 -2.869 -4.680 1.00 78.19 116 PRO A N 1
ATOM 965 C CA . PRO A 1 116 ? -15.983 -2.243 -3.364 1.00 78.19 116 PRO A CA 1
ATOM 966 C C . PRO A 1 116 ? -16.053 -3.223 -2.185 1.00 78.19 116 PRO A C 1
ATOM 968 O O . PRO A 1 116 ? -15.458 -2.960 -1.147 1.00 78.19 116 PRO A O 1
ATOM 971 N N . GLN A 1 117 ? -16.779 -4.332 -2.337 1.00 85.44 117 GLN A N 1
ATOM 972 C CA . GLN A 1 117 ? -16.934 -5.388 -1.334 1.00 85.44 117 GLN A CA 1
ATOM 973 C C . GLN A 1 117 ? -15.679 -6.250 -1.194 1.00 85.44 117 GLN A C 1
ATOM 975 O O . GLN A 1 117 ? -15.476 -6.883 -0.164 1.00 85.44 117 GLN A O 1
ATOM 980 N N . ASN A 1 118 ? -14.830 -6.260 -2.220 1.00 91.88 118 ASN A N 1
ATOM 981 C CA . ASN A 1 118 ? -13.593 -7.021 -2.236 1.00 91.88 118 ASN A CA 1
ATOM 982 C C . ASN A 1 118 ? -12.468 -6.333 -1.446 1.00 91.88 118 ASN A C 1
ATOM 984 O O . ASN A 1 118 ? -11.380 -6.888 -1.303 1.00 91.88 118 ASN A O 1
ATOM 988 N N . ILE A 1 119 ? -12.707 -5.111 -0.963 1.00 92.88 119 ILE A N 1
ATOM 989 C CA . ILE A 1 119 ? -11.737 -4.306 -0.229 1.00 92.88 119 ILE A CA 1
ATOM 990 C C . ILE A 1 119 ? -12.253 -4.016 1.169 1.00 92.88 119 ILE A C 1
ATOM 992 O O . ILE A 1 119 ? -13.292 -3.382 1.341 1.00 92.88 119 ILE A O 1
ATOM 996 N N . SER A 1 120 ? -11.440 -4.388 2.152 1.00 94.94 120 SER A N 1
ATOM 997 C CA . SER A 1 120 ? -11.654 -4.066 3.558 1.00 94.94 120 SER A CA 1
ATOM 998 C C . SER A 1 120 ? -10.483 -3.243 4.078 1.00 94.94 120 SER A C 1
ATOM 1000 O O . SER A 1 120 ? -9.320 -3.635 3.950 1.00 94.94 120 SER A O 1
ATOM 1002 N N . VAL A 1 121 ? -10.763 -2.099 4.691 1.00 96.25 121 VAL A N 1
ATOM 1003 C CA . VAL A 1 121 ? -9.752 -1.293 5.378 1.00 96.25 121 VAL A CA 1
ATOM 1004 C C . VAL A 1 121 ? -9.746 -1.666 6.857 1.00 96.25 121 VAL A C 1
ATOM 1006 O O . VAL A 1 121 ? -10.751 -1.508 7.550 1.00 96.25 121 VAL A O 1
ATOM 1009 N N . VAL A 1 122 ? -8.595 -2.116 7.353 1.00 95.69 122 VAL A N 1
ATOM 1010 C CA . VAL A 1 122 ? -8.424 -2.538 8.750 1.00 95.69 122 VAL A CA 1
ATOM 1011 C C . VAL A 1 122 ? -7.410 -1.630 9.434 1.00 95.69 122 VAL A C 1
ATOM 1013 O O . VAL A 1 122 ? -6.262 -1.533 8.985 1.00 95.69 122 VAL A O 1
ATOM 1016 N N . SER A 1 123 ? -7.831 -0.961 10.509 1.00 95.25 123 SER A N 1
ATOM 1017 C CA . SER A 1 123 ? -6.954 -0.161 11.369 1.00 95.25 123 SER A CA 1
ATOM 1018 C C . SER A 1 123 ? -6.555 -0.969 12.596 1.00 95.25 123 SER A C 1
ATOM 1020 O O . SER A 1 123 ? -7.408 -1.351 13.385 1.00 95.25 123 SER A O 1
ATOM 1022 N N . TYR A 1 124 ? -5.264 -1.212 12.768 1.00 92.50 124 TYR A N 1
ATOM 1023 C CA . TYR A 1 124 ? -4.681 -1.789 13.969 1.00 92.50 124 TYR A CA 1
ATOM 1024 C C . TYR A 1 124 ? -4.158 -0.654 14.842 1.00 92.50 124 TYR A C 1
ATOM 1026 O O . TYR A 1 124 ? -3.233 0.066 14.449 1.00 92.50 124 TYR A O 1
ATOM 1034 N N . ARG A 1 125 ? -4.747 -0.484 16.024 1.00 90.75 125 ARG A N 1
ATOM 1035 C CA . ARG A 1 125 ? -4.226 0.422 17.048 1.00 90.75 125 ARG A CA 1
ATOM 1036 C C . ARG A 1 125 ? -3.104 -0.275 17.801 1.00 90.75 125 ARG A C 1
ATOM 1038 O O . ARG A 1 125 ? -3.187 -1.465 18.107 1.00 90.75 125 ARG A O 1
ATOM 1045 N N . ARG A 1 126 ? -2.045 0.468 18.113 1.00 87.12 126 ARG A N 1
ATOM 1046 C CA . ARG A 1 126 ? -0.924 -0.064 18.895 1.00 87.12 126 ARG A CA 1
ATOM 1047 C C . ARG A 1 126 ? -1.374 -0.530 20.281 1.00 87.12 126 ARG A C 1
ATOM 1049 O O . ARG A 1 126 ? -2.243 0.082 20.905 1.00 87.12 126 ARG A O 1
ATOM 1056 N N . ILE A 1 127 ? -0.701 -1.549 20.805 1.00 86.62 127 ILE A N 1
ATOM 1057 C CA . ILE A 1 127 ? -0.951 -2.066 22.153 1.00 86.62 127 ILE A CA 1
ATOM 1058 C C . ILE A 1 127 ? -0.239 -1.157 23.159 1.00 86.62 127 ILE A C 1
ATOM 1060 O O . ILE A 1 127 ? 0.985 -1.169 23.271 1.00 86.62 127 ILE A O 1
ATOM 1064 N N . LYS A 1 128 ? -0.995 -0.332 23.888 1.00 84.06 128 LYS A N 1
ATOM 1065 C CA . LYS A 1 128 ? -0.411 0.727 24.732 1.00 84.06 128 LYS A CA 1
ATOM 1066 C C . LYS A 1 128 ? 0.397 0.210 25.924 1.00 84.06 128 LYS A C 1
ATOM 1068 O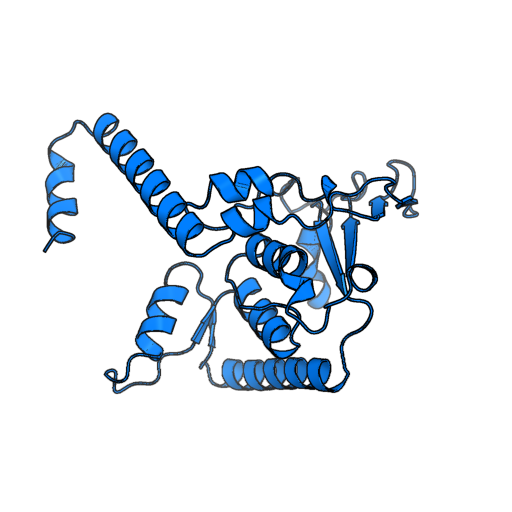 O . LYS A 1 128 ? 1.347 0.883 26.317 1.00 84.06 128 LYS A O 1
ATOM 1073 N N . HIS A 1 129 ? 0.012 -0.929 26.500 1.00 84.31 129 HIS A N 1
ATOM 1074 C CA . HIS A 1 129 ? 0.688 -1.522 27.660 1.00 84.31 129 HIS A CA 1
ATOM 1075 C C . HIS A 1 129 ? 1.841 -2.461 27.265 1.00 84.31 129 HIS A C 1
ATOM 1077 O O . HIS A 1 129 ? 2.700 -2.747 28.090 1.00 84.31 129 HIS A O 1
ATOM 1083 N N . ALA A 1 130 ? 1.903 -2.912 26.007 1.00 79.69 130 ALA A N 1
ATOM 1084 C CA . ALA A 1 130 ? 2.949 -3.802 25.500 1.00 79.69 130 ALA A CA 1
ATOM 1085 C C . ALA A 1 130 ? 3.975 -3.020 24.663 1.00 79.69 130 ALA A C 1
ATOM 1087 O O . ALA A 1 130 ? 4.202 -3.310 23.487 1.00 79.69 130 ALA A O 1
ATOM 1088 N N . LYS A 1 131 ? 4.579 -1.988 25.266 1.00 70.50 131 LYS A N 1
ATOM 1089 C CA . LYS A 1 131 ? 5.597 -1.171 24.595 1.00 70.50 131 LYS A CA 1
ATOM 1090 C C . LYS A 1 131 ? 6.930 -1.897 24.558 1.00 70.50 131 LYS A C 1
ATOM 1092 O O . LYS A 1 131 ? 7.423 -2.370 25.580 1.00 70.50 13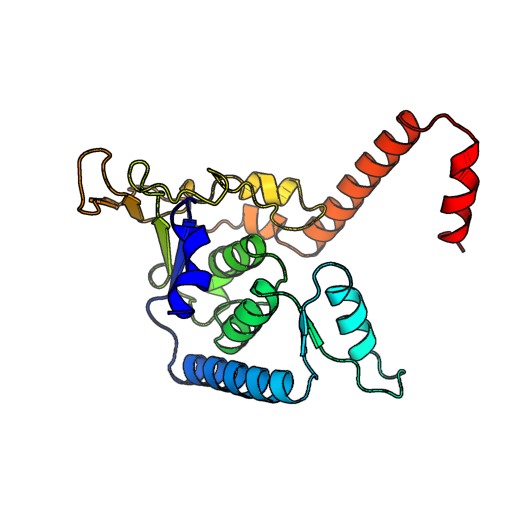1 LYS A O 1
ATOM 1097 N N . LEU A 1 132 ? 7.561 -1.910 23.390 1.00 69.81 132 LEU A N 1
ATOM 1098 C CA . LEU A 1 132 ? 8.958 -2.315 23.288 1.00 69.81 132 LEU A CA 1
ATOM 1099 C C . LEU A 1 132 ? 9.861 -1.170 23.756 1.00 69.81 132 LEU A C 1
ATOM 1101 O O . LEU A 1 132 ? 9.594 -0.006 23.458 1.00 69.81 132 LEU A O 1
ATOM 1105 N N . SER A 1 133 ? 10.954 -1.511 24.445 1.00 61.78 133 SER A N 1
ATOM 1106 C CA . SER A 1 133 ? 11.936 -0.562 25.000 1.00 61.78 133 SER A CA 1
ATOM 1107 C C . SER A 1 133 ? 12.658 0.297 23.951 1.00 61.78 133 SER A C 1
ATOM 1109 O O . SER A 1 133 ? 13.337 1.258 24.300 1.00 61.78 133 SER A O 1
ATOM 1111 N N . TYR A 1 134 ? 12.506 -0.026 22.666 1.00 58.75 134 TYR A N 1
ATOM 1112 C CA . TYR A 1 134 ? 13.065 0.700 21.530 1.00 58.75 134 TYR A CA 1
ATOM 1113 C C . TYR A 1 134 ? 11.979 0.984 20.485 1.00 58.75 134 TYR A C 1
ATOM 1115 O O . TYR A 1 134 ? 11.109 0.157 20.217 1.00 58.75 134 TYR A O 1
ATOM 1123 N N . GLY A 1 135 ? 12.064 2.159 19.855 1.00 57.41 135 GLY A N 1
ATOM 1124 C CA . GLY A 1 135 ? 11.108 2.649 18.859 1.00 57.41 135 GLY A CA 1
ATOM 1125 C C . GLY A 1 135 ? 10.315 3.856 19.362 1.00 57.41 135 GLY A C 1
ATOM 1126 O O . GLY A 1 135 ? 9.890 3.896 20.509 1.00 57.41 135 GLY A O 1
ATOM 1127 N N . ILE A 1 136 ? 10.118 4.852 18.495 1.00 60.22 136 ILE A N 1
ATOM 1128 C CA . ILE A 1 136 ? 9.355 6.061 18.832 1.00 60.22 136 ILE A CA 1
ATOM 1129 C C . ILE A 1 136 ? 7.873 5.700 18.941 1.00 60.22 136 ILE A C 1
ATOM 1131 O O . ILE A 1 136 ? 7.307 5.145 17.994 1.00 60.22 136 ILE A O 1
ATOM 1135 N N . ASP A 1 137 ? 7.261 6.074 20.066 1.00 60.06 137 ASP A N 1
ATOM 1136 C CA . ASP A 1 137 ? 5.812 6.154 20.224 1.00 60.06 137 ASP A CA 1
ATOM 1137 C C . ASP A 1 137 ? 5.263 7.127 19.174 1.00 60.06 137 ASP A C 1
ATOM 1139 O O . ASP A 1 137 ? 5.301 8.345 19.345 1.00 60.06 137 ASP A O 1
ATOM 1143 N N . ALA A 1 138 ? 4.801 6.599 18.045 1.00 60.31 138 ALA A N 1
ATOM 1144 C CA . ALA A 1 138 ? 4.371 7.424 16.930 1.00 60.31 138 ALA A CA 1
ATOM 1145 C C . ALA A 1 138 ? 2.959 7.044 16.503 1.00 60.31 138 ALA A C 1
ATOM 1147 O O . ALA A 1 138 ? 2.685 5.890 16.181 1.00 60.31 138 ALA A O 1
ATOM 1148 N N . LYS A 1 139 ? 2.096 8.058 16.400 1.00 61.44 139 LYS A N 1
ATOM 1149 C CA . LYS A 1 139 ? 1.037 8.081 15.390 1.00 61.44 139 LYS A CA 1
ATOM 1150 C C . LYS A 1 139 ? 1.707 8.562 14.106 1.00 61.44 139 LYS A C 1
ATOM 1152 O O . LYS A 1 139 ? 1.977 9.760 14.001 1.00 61.44 139 LYS A O 1
ATOM 1157 N N . PRO A 1 140 ? 2.118 7.674 13.186 1.00 58.94 140 PRO A N 1
ATOM 1158 C CA . PRO A 1 140 ? 3.009 8.075 12.111 1.00 58.94 140 PRO A CA 1
ATOM 1159 C C . PRO A 1 140 ? 2.283 9.030 11.151 1.00 58.94 140 PRO A C 1
ATOM 1161 O O . PRO A 1 140 ? 1.512 8.610 10.290 1.00 58.94 140 PRO A O 1
ATOM 1164 N N . ILE A 1 141 ? 2.560 10.333 11.266 1.00 59.44 141 ILE A N 1
ATOM 1165 C CA . ILE A 1 141 ? 2.166 11.327 10.265 1.00 59.44 141 ILE A CA 1
ATOM 1166 C C . ILE A 1 141 ? 3.097 11.135 9.067 1.00 59.44 141 ILE A C 1
ATOM 1168 O O . ILE A 1 141 ? 4.167 11.733 8.979 1.00 59.44 141 ILE A O 1
ATOM 1172 N N . GLN A 1 142 ? 2.721 10.243 8.151 1.00 67.00 142 GLN A N 1
ATOM 1173 C CA . GLN A 1 142 ? 3.497 10.013 6.935 1.00 67.00 142 GLN A CA 1
ATOM 1174 C C . GLN A 1 142 ? 2.991 10.917 5.809 1.00 67.00 142 GLN A C 1
ATOM 1176 O O . GLN A 1 142 ? 1.813 10.843 5.451 1.00 67.00 142 GLN A O 1
ATOM 1181 N N . PRO A 1 143 ? 3.834 11.764 5.200 1.00 71.88 143 PRO A N 1
ATOM 1182 C CA . PRO A 1 143 ? 3.415 12.513 4.025 1.00 71.88 143 PRO A CA 1
ATOM 1183 C C . PRO A 1 143 ? 3.047 11.548 2.890 1.00 71.88 143 PRO A C 1
ATOM 1185 O O . PRO A 1 143 ? 3.628 10.472 2.746 1.00 71.88 143 PRO A O 1
ATOM 1188 N N . VAL A 1 144 ? 2.080 11.937 2.057 1.00 74.62 144 VAL A N 1
ATOM 1189 C CA . VAL A 1 144 ? 1.654 11.125 0.904 1.00 74.62 144 VAL A CA 1
ATOM 1190 C C . VAL A 1 144 ? 2.786 10.967 -0.115 1.00 74.62 144 VAL A C 1
ATOM 1192 O O . VAL A 1 144 ? 2.959 9.889 -0.685 1.00 74.62 144 VAL A O 1
ATOM 1195 N N . ALA A 1 145 ? 3.525 12.052 -0.342 1.00 74.75 145 ALA A N 1
ATOM 1196 C CA . ALA A 1 145 ? 4.770 12.170 -1.096 1.00 74.75 145 ALA A CA 1
ATOM 1197 C C . ALA A 1 145 ? 5.325 13.600 -0.876 1.00 74.75 145 ALA A C 1
ATOM 1199 O O . ALA A 1 145 ? 4.575 14.473 -0.418 1.00 74.75 145 ALA A O 1
ATOM 1200 N N . PRO A 1 146 ? 6.594 13.885 -1.224 1.00 71.81 146 PRO A N 1
ATOM 1201 C CA . PRO A 1 146 ? 7.135 15.238 -1.199 1.00 71.81 146 PRO A CA 1
ATOM 1202 C C . PRO A 1 146 ? 6.263 16.213 -1.993 1.00 71.81 146 PRO A C 1
ATOM 1204 O O . PRO A 1 146 ? 5.793 15.886 -3.083 1.00 71.81 146 PRO A O 1
ATOM 1207 N N . LEU A 1 147 ? 6.065 17.414 -1.442 1.00 71.75 147 LEU A N 1
ATOM 1208 C CA . LEU A 1 147 ? 5.352 18.526 -2.086 1.00 71.75 147 LEU A CA 1
ATOM 1209 C C . LEU A 1 147 ? 3.872 18.244 -2.444 1.00 71.75 147 LEU A C 1
ATOM 1211 O O . LEU A 1 147 ? 3.254 18.980 -3.213 1.00 71.75 147 LEU A O 1
ATOM 1215 N N . GLN A 1 148 ? 3.271 17.199 -1.867 1.00 78.19 148 GLN A N 1
ATOM 1216 C CA . GLN A 1 148 ? 1.850 16.864 -2.025 1.00 78.19 148 GLN A CA 1
ATOM 1217 C C . GLN A 1 148 ? 1.056 17.186 -0.753 1.00 78.19 148 GLN A C 1
ATOM 1219 O O . GLN A 1 148 ? 0.377 16.326 -0.186 1.00 78.19 148 GLN A O 1
ATOM 1224 N N . SER A 1 149 ? 1.159 18.428 -0.278 1.00 76.81 149 SER A N 1
ATOM 1225 C CA . SER A 1 149 ? 0.551 18.872 0.984 1.00 76.81 149 SER A CA 1
ATOM 1226 C C . SER A 1 149 ? -0.976 18.786 0.961 1.00 76.81 149 SER A C 1
ATOM 1228 O O . SER A 1 149 ? -1.570 18.279 1.907 1.00 76.81 149 SER A O 1
ATOM 1230 N N . ILE A 1 150 ? -1.612 19.177 -0.150 1.00 79.00 150 ILE A N 1
ATOM 1231 C CA . ILE A 1 150 ? -3.077 19.112 -0.310 1.00 79.00 150 ILE A CA 1
ATOM 1232 C C . ILE A 1 150 ? -3.559 17.663 -0.210 1.00 79.00 150 ILE A C 1
ATOM 1234 O O . ILE A 1 150 ? -4.475 17.341 0.538 1.00 79.00 150 ILE A O 1
ATOM 1238 N N . ARG A 1 151 ? -2.895 16.753 -0.924 1.00 80.81 151 ARG A N 1
ATOM 1239 C CA . ARG A 1 151 ? -3.215 15.325 -0.878 1.00 80.81 151 ARG A CA 1
ATOM 1240 C C . ARG A 1 151 ? -2.963 14.757 0.522 1.00 80.81 151 ARG A C 1
ATOM 1242 O O . ARG A 1 151 ? -3.765 13.981 1.020 1.00 80.81 151 ARG A O 1
ATOM 1249 N N . SER A 1 152 ? -1.902 15.199 1.195 1.00 84.38 152 SER A N 1
ATOM 1250 C CA . SER A 1 152 ? -1.627 14.816 2.584 1.00 84.38 152 SER A CA 1
ATOM 1251 C C . SER A 1 152 ? -2.717 15.276 3.551 1.00 84.38 152 SER A C 1
ATOM 1253 O O . SER A 1 152 ? -3.024 14.532 4.473 1.00 84.38 152 SER A O 1
ATOM 1255 N N . LEU A 1 153 ? -3.366 16.419 3.300 1.00 85.38 153 LEU A N 1
ATOM 1256 C CA . LEU A 1 153 ? -4.541 16.856 4.056 1.00 85.38 153 LEU A CA 1
ATOM 1257 C C . LEU A 1 153 ? -5.741 15.929 3.826 1.00 85.38 153 LEU A C 1
ATOM 1259 O O . LEU A 1 153 ? -6.412 15.557 4.777 1.00 85.38 153 LEU A O 1
ATOM 1263 N N . PHE A 1 154 ? -6.008 15.492 2.593 1.00 87.94 154 PHE A N 1
ATOM 1264 C CA . PHE A 1 154 ? -7.114 14.561 2.335 1.00 87.94 154 PHE A CA 1
ATOM 1265 C C . PHE A 1 154 ? -6.904 13.174 2.940 1.00 87.94 154 PHE A C 1
ATOM 1267 O O . PHE A 1 154 ? -7.888 12.479 3.154 1.00 87.94 154 PHE A O 1
ATOM 1274 N N . TYR A 1 155 ? -5.672 12.766 3.228 1.00 89.69 155 TYR A N 1
ATOM 1275 C CA . TYR A 1 155 ? -5.355 11.436 3.759 1.00 89.69 155 TYR A CA 1
ATOM 1276 C C . TYR A 1 155 ? -4.566 11.516 5.067 1.00 89.69 155 TYR A C 1
ATOM 1278 O O . TYR A 1 155 ? -3.728 10.658 5.343 1.00 89.69 155 TYR A O 1
ATOM 1286 N N . TRP A 1 156 ? -4.796 12.577 5.846 1.00 87.50 156 TRP A N 1
ATOM 1287 C CA . TRP A 1 156 ? -4.057 12.838 7.080 1.00 87.50 156 TRP A CA 1
ATOM 1288 C C . TRP A 1 156 ? -4.313 11.744 8.124 1.00 87.50 156 TRP A C 1
ATOM 1290 O O . TRP A 1 156 ? -3.359 11.193 8.680 1.00 87.50 156 TRP A O 1
ATOM 1300 N N . ASP A 1 157 ? -5.586 11.382 8.280 1.00 90.88 157 ASP A N 1
ATOM 1301 C CA . ASP A 1 157 ? -6.096 10.294 9.104 1.00 90.88 157 ASP A CA 1
ATOM 1302 C C . ASP A 1 157 ? -6.629 9.178 8.197 1.00 90.88 157 ASP A C 1
ATOM 1304 O O . ASP A 1 157 ? -7.563 9.392 7.420 1.00 90.88 157 ASP A O 1
ATOM 1308 N N . LEU A 1 158 ? -6.000 8.003 8.263 1.00 92.62 158 LEU A N 1
ATOM 1309 C CA . LEU A 1 158 ? -6.416 6.830 7.494 1.00 92.62 158 LEU A CA 1
ATOM 1310 C C . LEU A 1 158 ? -7.462 5.983 8.242 1.00 92.62 158 LEU A C 1
ATOM 1312 O O . LEU A 1 158 ? -8.223 5.266 7.597 1.00 92.62 158 LEU A O 1
ATOM 1316 N N . GLU A 1 159 ? -7.577 6.100 9.569 1.00 93.94 159 GLU A N 1
ATOM 1317 C CA . GLU A 1 159 ? -8.518 5.306 10.372 1.00 93.94 159 GLU A CA 1
ATOM 1318 C C . GLU A 1 159 ? -9.981 5.677 10.079 1.00 93.94 159 GLU A C 1
ATOM 1320 O O . GLU A 1 159 ? -10.889 4.857 10.218 1.00 93.94 159 GLU A O 1
ATOM 1325 N N . ARG A 1 160 ? -10.244 6.898 9.604 1.00 94.50 160 ARG A N 1
ATOM 1326 C CA . ARG A 1 160 ? -11.579 7.303 9.123 1.00 94.50 160 ARG A CA 1
ATOM 1327 C C . ARG A 1 160 ? -12.074 6.504 7.908 1.00 94.50 160 ARG A C 1
ATOM 1329 O O . ARG A 1 160 ? -13.266 6.536 7.614 1.00 94.50 160 ARG A O 1
ATOM 1336 N N . PHE A 1 161 ? -11.174 5.834 7.189 1.00 95.12 161 PHE A N 1
ATOM 1337 C CA . PHE A 1 161 ? -11.517 4.945 6.078 1.00 95.12 161 PHE A CA 1
ATOM 1338 C C . PHE A 1 161 ? -11.684 3.489 6.531 1.00 95.12 161 PHE A C 1
ATOM 1340 O O . PHE A 1 161 ? -12.104 2.671 5.723 1.00 95.12 161 PHE A O 1
ATOM 1347 N N . ALA A 1 162 ? -11.347 3.157 7.784 1.00 96.50 162 ALA A N 1
ATOM 1348 C CA . ALA A 1 162 ? -11.361 1.790 8.289 1.00 96.50 162 ALA A CA 1
ATOM 1349 C C . ALA A 1 162 ? -12.784 1.258 8.457 1.00 96.50 162 ALA A C 1
ATOM 1351 O O . ALA A 1 162 ? -13.581 1.854 9.178 1.00 96.50 162 ALA A O 1
ATOM 1352 N N . ASP A 1 163 ? -13.073 0.119 7.830 1.00 96.69 163 ASP A N 1
ATOM 1353 C CA . ASP A 1 163 ? -14.301 -0.644 8.056 1.00 96.69 163 ASP A CA 1
ATOM 1354 C C . ASP A 1 163 ? -14.261 -1.332 9.429 1.00 96.69 163 ASP A C 1
ATOM 1356 O O . ASP A 1 163 ? -15.297 -1.510 10.072 1.00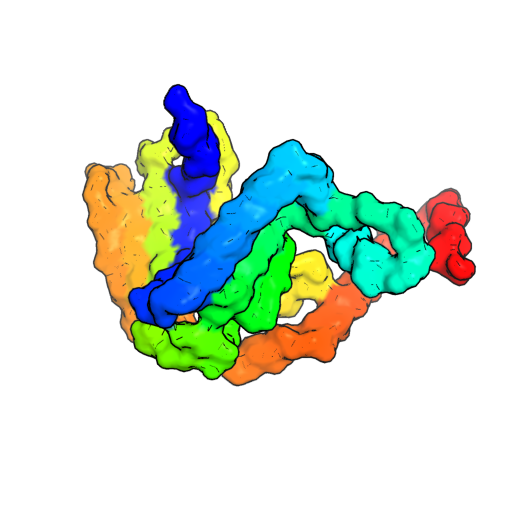 96.69 163 ASP A O 1
ATOM 1360 N N . VAL A 1 164 ? -13.058 -1.690 9.889 1.00 96.56 164 VAL A N 1
ATOM 1361 C CA . VAL A 1 164 ? -12.815 -2.367 11.164 1.00 96.56 164 VAL A CA 1
ATOM 1362 C C . VAL A 1 164 ? -11.620 -1.750 11.889 1.00 96.56 164 VAL A C 1
ATOM 1364 O O . VAL A 1 164 ? -10.580 -1.480 11.280 1.00 96.56 164 VAL A O 1
ATOM 1367 N N . ILE A 1 165 ? -11.760 -1.566 13.199 1.00 96.50 165 ILE A N 1
ATOM 1368 C CA . ILE A 1 165 ? -10.688 -1.184 14.115 1.00 96.50 165 ILE A CA 1
ATOM 1369 C C . ILE A 1 165 ? -10.385 -2.372 15.022 1.00 96.50 165 ILE A C 1
ATOM 1371 O O . ILE A 1 165 ? -11.277 -2.936 15.648 1.00 96.50 165 ILE A O 1
ATOM 1375 N N . VAL A 1 166 ? -9.113 -2.744 15.082 1.00 95.00 166 VAL A N 1
ATOM 1376 C CA . VAL A 1 166 ? -8.584 -3.779 15.963 1.00 95.00 166 VAL A CA 1
ATOM 1377 C C . VAL A 1 166 ? -7.745 -3.093 17.025 1.00 95.00 166 VAL A C 1
ATOM 1379 O O . VAL A 1 166 ? -6.808 -2.356 16.705 1.00 95.00 166 VAL A O 1
ATOM 1382 N N . GLU A 1 167 ? -8.061 -3.337 18.287 1.00 94.12 167 GLU A N 1
ATOM 1383 C CA . GLU A 1 167 ? -7.313 -2.795 19.416 1.00 94.12 167 GLU A CA 1
ATOM 1384 C C . GLU A 1 167 ? -7.172 -3.829 20.524 1.00 94.12 167 GLU A C 1
ATOM 1386 O O . GLU A 1 167 ? -7.930 -4.787 20.592 1.00 94.12 167 GLU A O 1
ATOM 1391 N N . VAL A 1 168 ? -6.184 -3.656 21.395 1.00 91.75 168 VAL A N 1
ATOM 1392 C CA . VAL A 1 168 ? -6.075 -4.449 22.622 1.00 91.75 168 VAL A CA 1
ATOM 1393 C C . VAL A 1 168 ? -6.343 -3.495 23.786 1.00 91.75 168 VAL A C 1
ATOM 1395 O O . VAL A 1 168 ? -5.599 -2.515 23.926 1.00 91.75 168 VAL A O 1
ATOM 1398 N N . PRO A 1 169 ? -7.390 -3.733 24.599 1.00 90.75 169 PRO A N 1
ATOM 1399 C CA . PRO A 1 169 ? -7.702 -2.898 25.755 1.00 90.75 169 PRO A CA 1
ATOM 1400 C C . PRO A 1 169 ? -6.520 -2.789 26.722 1.00 90.75 169 PRO A C 1
ATOM 1402 O O . PRO A 1 169 ? -5.708 -3.703 26.834 1.00 90.75 169 PRO A O 1
ATOM 1405 N N . GLU A 1 170 ? -6.427 -1.682 27.461 1.00 87.25 170 GLU A N 1
ATOM 1406 C CA . GLU A 1 170 ? -5.269 -1.410 28.329 1.00 87.25 170 GLU A CA 1
ATOM 1407 C C . GLU A 1 170 ? -5.048 -2.475 29.411 1.00 87.25 170 GLU A C 1
ATOM 1409 O O . GLU A 1 170 ? -3.903 -2.743 29.758 1.00 87.25 170 GLU A O 1
ATOM 1414 N N . THR A 1 171 ? -6.117 -3.113 29.881 1.00 87.94 171 THR A N 1
ATOM 1415 C CA . THR A 1 171 ? -6.095 -4.162 30.910 1.00 87.94 171 THR A CA 1
ATOM 1416 C C . THR A 1 171 ? -6.189 -5.582 30.345 1.00 87.94 171 THR A C 1
ATOM 1418 O O . THR A 1 171 ? -6.197 -6.544 31.109 1.00 87.94 171 THR A O 1
ATOM 1421 N N . GLY A 1 172 ? -6.302 -5.731 29.023 1.00 86.19 172 GLY A N 1
ATOM 1422 C CA . GLY A 1 172 ? -6.552 -7.010 28.367 1.00 86.19 172 GLY A CA 1
ATOM 1423 C C . GLY A 1 172 ? -5.333 -7.550 27.629 1.00 86.19 172 GLY A C 1
ATOM 1424 O O . GLY A 1 172 ? -4.440 -6.809 27.246 1.00 86.19 172 GLY A O 1
ATOM 1425 N N . ILE A 1 173 ? -5.337 -8.855 27.368 1.00 88.19 173 ILE A N 1
ATOM 1426 C CA . ILE A 1 173 ? -4.373 -9.520 26.470 1.00 88.19 173 ILE A CA 1
ATOM 1427 C C . ILE A 1 173 ? -5.013 -9.959 25.146 1.00 88.19 173 ILE A C 1
ATOM 1429 O O . ILE A 1 173 ? -4.334 -10.456 24.251 1.00 88.19 173 ILE A O 1
ATOM 1433 N N . THR A 1 174 ? -6.327 -9.768 25.021 1.00 91.19 174 THR A N 1
ATOM 1434 C CA . THR A 1 174 ? -7.127 -10.187 23.871 1.00 91.19 174 THR A CA 1
ATOM 1435 C C . THR A 1 174 ? -7.500 -8.971 23.039 1.00 91.19 174 THR A C 1
ATOM 1437 O O . THR A 1 174 ? -7.936 -7.955 23.581 1.00 91.19 174 THR A O 1
ATOM 1440 N N . ALA A 1 175 ? -7.347 -9.077 21.720 1.00 91.88 175 ALA A N 1
ATOM 1441 C CA . ALA A 1 175 ? -7.782 -8.031 20.808 1.00 91.88 175 ALA A CA 1
ATOM 1442 C C . ALA A 1 175 ? -9.314 -7.959 20.735 1.00 91.88 175 ALA A C 1
ATOM 1444 O O . ALA A 1 175 ? -9.994 -8.980 20.620 1.00 91.88 175 ALA A O 1
ATOM 1445 N N . THR A 1 176 ? -9.846 -6.745 20.758 1.00 95.06 176 THR A N 1
ATOM 1446 C CA . THR A 1 176 ? -11.229 -6.418 20.437 1.00 95.06 176 THR A CA 1
ATOM 1447 C C . THR A 1 176 ? -11.315 -5.916 18.999 1.00 95.06 176 THR A C 1
ATOM 1449 O O . THR A 1 176 ? -10.365 -5.361 18.440 1.00 95.06 176 THR A O 1
ATOM 1452 N N . VAL A 1 177 ? -12.468 -6.157 18.377 1.00 96.44 177 VAL A N 1
ATOM 1453 C CA . VAL A 1 177 ? -12.731 -5.811 16.981 1.00 96.44 177 VAL A CA 1
ATOM 1454 C C . VAL A 1 177 ? -13.996 -4.966 16.929 1.00 96.44 177 VAL A C 1
ATOM 1456 O O . VAL A 1 177 ? -15.088 -5.452 17.215 1.00 96.44 177 VAL A O 1
ATOM 1459 N N . GLU A 1 178 ? -13.850 -3.700 16.558 1.00 96.38 178 GLU A N 1
ATOM 1460 C CA . GLU A 1 178 ? -14.948 -2.752 16.392 1.00 96.38 178 GLU A CA 1
ATOM 1461 C C . GLU A 1 178 ? -15.227 -2.553 14.898 1.00 96.38 178 GLU A C 1
ATOM 1463 O O . GLU A 1 178 ? -14.354 -2.128 14.138 1.00 96.38 178 GLU A O 1
ATOM 1468 N N . ARG A 1 179 ? -16.456 -2.833 14.456 1.00 96.62 179 ARG A N 1
ATOM 1469 C CA . ARG A 1 179 ? -16.888 -2.528 13.087 1.00 96.62 179 ARG A CA 1
ATOM 1470 C C . ARG A 1 179 ? -17.422 -1.101 13.019 1.00 96.62 179 ARG A C 1
ATOM 1472 O O . ARG A 1 179 ? -18.387 -0.769 13.704 1.00 96.62 179 ARG A O 1
ATOM 1479 N N . LYS A 1 180 ? -16.858 -0.274 12.140 1.00 95.69 180 LYS A N 1
ATOM 1480 C CA . LYS A 1 180 ? -17.359 1.082 11.899 1.00 95.69 180 LYS A CA 1
ATOM 1481 C C . LYS A 1 180 ? -18.616 1.059 11.035 1.00 95.69 180 LYS A C 1
ATOM 1483 O O . LYS A 1 180 ? -18.677 0.379 10.014 1.00 95.69 180 LYS A O 1
ATOM 1488 N N . THR A 1 181 ? -19.604 1.861 11.421 1.00 92.94 181 THR A N 1
ATOM 1489 C CA . THR A 1 181 ? -20.902 1.953 10.734 1.00 92.94 181 THR A CA 1
ATOM 1490 C C . THR A 1 181 ? -20.849 2.797 9.462 1.00 92.94 181 THR A C 1
ATOM 1492 O O . THR A 1 181 ? -21.535 2.482 8.495 1.00 92.94 181 THR A O 1
ATOM 1495 N N . ASN A 1 182 ? -20.021 3.846 9.431 1.00 93.50 182 ASN A N 1
ATOM 1496 C CA . ASN A 1 182 ? -19.919 4.761 8.289 1.00 93.50 182 ASN A CA 1
ATOM 1497 C C . ASN A 1 182 ? -18.457 5.101 7.928 1.00 93.50 182 ASN A C 1
ATOM 1499 O O . ASN A 1 182 ? -18.011 6.237 8.120 1.00 93.50 182 ASN A O 1
ATOM 1503 N N . PRO A 1 183 ? -17.672 4.121 7.446 1.00 94.50 183 PRO A N 1
ATOM 1504 C CA . PRO A 1 183 ? -16.314 4.369 6.980 1.00 94.50 183 PRO A CA 1
ATOM 1505 C C . PRO A 1 183 ? -16.319 5.223 5.708 1.00 94.50 183 PRO A C 1
ATOM 1507 O O . PRO A 1 183 ? -17.149 5.037 4.814 1.00 94.50 183 PRO A O 1
ATOM 1510 N N . GLN A 1 184 ? -15.359 6.143 5.583 1.00 93.44 184 GLN A N 1
ATOM 1511 C CA . GLN A 1 184 ? -15.224 6.936 4.363 1.00 93.44 184 GLN A CA 1
ATOM 1512 C C . GLN A 1 184 ? -14.928 6.033 3.164 1.00 93.44 184 GLN A C 1
ATOM 1514 O O . GLN A 1 184 ? -13.911 5.349 3.135 1.00 93.44 184 GLN A O 1
ATOM 1519 N N . LYS A 1 185 ? -15.787 6.078 2.144 1.00 91.31 185 LYS A N 1
ATOM 1520 C CA . LYS A 1 185 ? -15.634 5.318 0.893 1.00 91.31 185 LYS A CA 1
ATOM 1521 C C . LYS A 1 185 ? -14.871 6.111 -0.170 1.00 91.31 185 LYS A C 1
ATOM 1523 O O . LYS A 1 185 ? -14.781 7.337 -0.027 1.00 91.31 185 LYS A O 1
ATOM 1528 N N . PRO A 1 186 ? -14.318 5.464 -1.218 1.00 88.31 186 PRO A N 1
ATOM 1529 C CA . PRO A 1 186 ? -13.641 6.148 -2.322 1.00 88.31 186 PRO A CA 1
ATOM 1530 C C . PRO A 1 186 ? -14.476 7.294 -2.904 1.00 88.31 186 PRO A C 1
ATOM 1532 O O . PRO A 1 186 ? -15.704 7.230 -2.933 1.00 88.31 186 PRO A O 1
ATOM 1535 N N . SER A 1 187 ? -13.827 8.372 -3.344 1.00 87.69 187 SER A N 1
ATOM 1536 C CA . SER A 1 187 ? -14.525 9.598 -3.758 1.00 87.69 187 SER A CA 1
ATOM 1537 C C . SER A 1 187 ? -14.012 10.128 -5.086 1.00 87.69 187 SER A C 1
ATOM 1539 O O . SER A 1 187 ? -12.809 10.308 -5.278 1.00 87.69 187 SER A O 1
ATOM 1541 N N . LYS A 1 188 ? -14.943 10.498 -5.976 1.00 82.38 188 LYS A N 1
ATOM 1542 C CA . LYS A 1 188 ? -14.628 11.187 -7.238 1.00 82.38 188 LYS A CA 1
ATOM 1543 C C . LYS A 1 188 ? -13.855 12.489 -6.998 1.00 82.38 188 LYS A C 1
ATOM 1545 O O . LYS A 1 188 ? -12.886 12.748 -7.702 1.00 82.38 188 LYS A O 1
ATOM 1550 N N . LEU A 1 189 ? -14.216 13.257 -5.965 1.00 83.62 189 LEU A N 1
ATOM 1551 C CA . LEU A 1 189 ? -13.526 14.504 -5.615 1.00 83.62 189 LEU A CA 1
ATOM 1552 C C . LEU A 1 189 ? -12.058 14.252 -5.254 1.00 83.62 189 LEU A C 1
ATOM 1554 O O 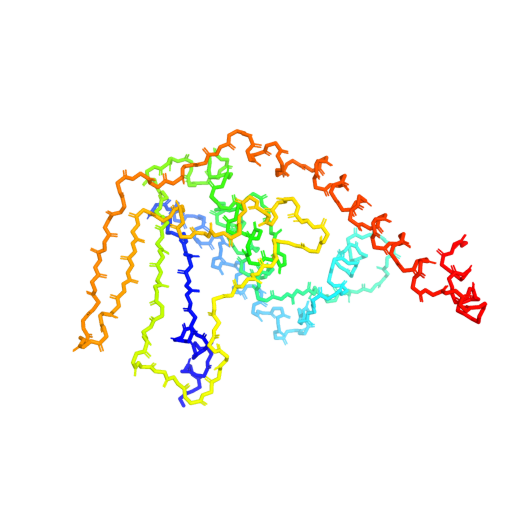. LEU A 1 189 ? -11.161 14.909 -5.778 1.00 83.62 189 LEU A O 1
ATOM 1558 N N . ARG A 1 190 ? -11.790 13.270 -4.387 1.00 84.06 190 ARG A N 1
ATOM 1559 C CA . ARG A 1 190 ? -10.408 12.934 -4.019 1.00 84.06 190 ARG A CA 1
ATOM 1560 C C . ARG A 1 190 ? -9.641 12.325 -5.191 1.00 84.06 190 ARG A C 1
ATOM 1562 O O . ARG A 1 190 ? -8.450 12.586 -5.332 1.00 84.06 190 ARG A O 1
ATOM 1569 N N . ASN A 1 191 ? -10.325 11.614 -6.087 1.00 80.19 191 ASN A N 1
ATOM 1570 C CA . ASN A 1 191 ? -9.744 11.150 -7.344 1.00 80.19 191 ASN A CA 1
ATOM 1571 C C . ASN A 1 191 ? -9.288 12.288 -8.266 1.00 80.19 191 ASN A C 1
ATOM 1573 O O . ASN A 1 191 ? -8.226 12.165 -8.875 1.00 80.19 191 ASN A O 1
ATOM 1577 N N . ILE A 1 192 ? -9.996 13.420 -8.302 1.00 81.50 192 ILE A N 1
ATOM 1578 C CA . ILE A 1 192 ? -9.539 14.622 -9.021 1.00 81.50 192 ILE A CA 1
ATOM 1579 C C . ILE A 1 192 ? -8.226 15.138 -8.418 1.00 81.50 192 ILE A C 1
ATOM 1581 O O . ILE A 1 192 ? -7.266 15.382 -9.146 1.00 81.50 192 ILE A O 1
ATOM 1585 N N . VAL A 1 193 ? -8.129 15.215 -7.087 1.00 76.75 193 VAL A N 1
ATOM 1586 C CA . VAL A 1 193 ? -6.892 15.624 -6.387 1.00 76.75 193 VAL A CA 1
ATOM 1587 C C . VAL A 1 193 ? -5.750 14.611 -6.595 1.00 76.75 193 VAL A C 1
ATOM 1589 O O . VAL A 1 193 ? -4.573 14.969 -6.545 1.00 76.75 193 VAL A O 1
ATOM 1592 N N . ASN A 1 194 ? -6.081 13.349 -6.884 1.00 75.12 194 ASN A N 1
ATOM 1593 C CA . ASN A 1 194 ? -5.127 12.296 -7.239 1.00 75.12 194 ASN A CA 1
ATOM 1594 C C . ASN A 1 194 ? -4.733 12.293 -8.731 1.00 75.12 194 ASN A C 1
ATOM 1596 O O . ASN A 1 194 ? -3.852 11.516 -9.120 1.00 75.12 194 ASN A O 1
ATOM 1600 N N . ALA A 1 195 ? -5.341 13.136 -9.573 1.00 77.31 195 ALA A N 1
ATOM 1601 C CA . ALA A 1 195 ? -4.993 13.238 -10.985 1.00 77.31 195 ALA A CA 1
ATOM 1602 C C . ALA A 1 195 ? -3.586 13.831 -11.173 1.00 77.31 195 ALA A C 1
ATOM 1604 O O . ALA A 1 195 ? -3.128 14.676 -10.400 1.00 77.31 195 ALA A O 1
ATOM 1605 N N . ARG A 1 196 ? -2.891 13.411 -12.242 1.00 75.25 196 ARG A N 1
ATOM 1606 C CA . ARG A 1 196 ? -1.504 13.833 -12.531 1.00 75.25 196 ARG A CA 1
ATOM 1607 C C . ARG A 1 196 ? -1.350 15.355 -12.575 1.00 75.25 196 ARG A C 1
ATOM 1609 O O . ARG A 1 196 ? -0.369 15.872 -12.049 1.00 75.25 196 ARG A O 1
ATOM 1616 N N . PHE A 1 197 ? -2.332 16.048 -13.151 1.00 75.44 197 PHE A N 1
ATOM 1617 C CA . PHE A 1 197 ? -2.352 17.505 -13.241 1.00 75.44 197 PHE A CA 1
ATOM 1618 C C . PHE A 1 197 ? -2.326 18.168 -11.855 1.00 75.44 197 PHE A C 1
ATOM 1620 O O . PHE A 1 197 ? -1.426 18.954 -11.575 1.00 75.44 197 PHE A O 1
ATOM 1627 N N . PHE A 1 198 ? -3.236 17.780 -10.955 1.00 73.88 198 PHE A N 1
ATOM 1628 C CA . PHE A 1 198 ? -3.313 18.326 -9.593 1.00 73.88 198 PHE A CA 1
ATOM 1629 C C . PHE A 1 198 ? -2.100 17.972 -8.730 1.00 73.88 198 PHE A C 1
ATOM 1631 O O . PHE A 1 198 ? -1.649 18.775 -7.913 1.00 73.88 198 PHE A O 1
ATOM 1638 N N . ILE A 1 199 ? -1.526 16.784 -8.933 1.00 72.69 199 ILE A N 1
ATOM 1639 C CA . ILE A 1 199 ? -0.265 16.407 -8.292 1.00 72.69 199 ILE A CA 1
ATOM 1640 C C . ILE A 1 199 ? 0.867 17.343 -8.740 1.00 72.69 199 ILE A C 1
ATOM 1642 O O . ILE A 1 199 ? 1.629 17.824 -7.899 1.00 72.69 199 ILE A O 1
ATOM 1646 N N . GLY A 1 200 ? 0.966 17.619 -10.044 1.00 74.38 200 GLY A N 1
ATOM 1647 C CA . GLY A 1 200 ? 1.962 18.529 -10.608 1.00 74.38 200 GLY A CA 1
ATOM 1648 C C . GLY A 1 200 ? 1.802 19.957 -10.091 1.00 74.38 200 GLY A C 1
ATOM 1649 O O . GLY A 1 200 ? 2.767 20.546 -9.606 1.00 74.38 200 GLY A O 1
ATOM 1650 N N . THR A 1 201 ? 0.580 20.495 -10.105 1.00 76.31 201 THR A N 1
ATOM 1651 C CA . THR A 1 201 ? 0.311 21.853 -9.609 1.00 76.31 201 THR A CA 1
ATOM 1652 C C . THR A 1 201 ? 0.553 21.978 -8.106 1.00 76.31 201 THR A C 1
ATOM 1654 O O . THR A 1 201 ? 1.202 22.932 -7.685 1.00 76.31 201 THR A O 1
ATOM 1657 N N . SER A 1 202 ? 0.149 20.994 -7.290 1.00 72.88 202 SER A N 1
ATOM 1658 C CA . SER A 1 202 ? 0.466 20.954 -5.852 1.00 72.88 202 SER A CA 1
ATOM 1659 C C . SER A 1 202 ? 1.973 20.990 -5.602 1.00 72.88 202 SER A C 1
ATOM 1661 O O . SER A 1 202 ? 2.431 21.698 -4.700 1.00 72.88 202 SER A O 1
ATOM 1663 N N . ALA A 1 203 ? 2.750 20.241 -6.389 1.00 74.38 203 ALA A N 1
ATOM 1664 C CA . ALA A 1 203 ? 4.199 20.207 -6.245 1.00 74.38 203 ALA A CA 1
ATOM 1665 C C . ALA A 1 203 ? 4.831 21.566 -6.577 1.00 74.38 203 ALA A C 1
ATOM 1667 O O . ALA A 1 203 ? 5.651 22.066 -5.805 1.00 74.38 203 ALA A O 1
ATOM 1668 N N . ILE A 1 204 ? 4.389 22.193 -7.673 1.00 78.88 204 ILE A N 1
ATOM 1669 C CA . ILE A 1 204 ? 4.837 23.525 -8.100 1.00 78.88 204 ILE A CA 1
ATOM 1670 C C . ILE A 1 204 ? 4.482 24.578 -7.047 1.00 78.88 204 ILE A C 1
ATOM 1672 O O . ILE A 1 204 ? 5.358 25.327 -6.623 1.00 78.88 204 ILE A O 1
ATOM 1676 N N . ILE A 1 205 ? 3.233 24.613 -6.573 1.00 78.94 205 ILE A N 1
ATOM 1677 C CA . ILE A 1 205 ? 2.779 25.578 -5.562 1.00 78.94 205 ILE A CA 1
ATOM 1678 C C . ILE A 1 205 ? 3.590 25.417 -4.274 1.00 78.94 205 ILE A C 1
ATOM 1680 O O . ILE A 1 205 ? 4.113 26.401 -3.750 1.00 78.94 205 ILE A O 1
ATOM 1684 N N . THR A 1 206 ? 3.757 24.185 -3.785 1.00 76.38 206 THR A N 1
ATOM 1685 C CA . THR A 1 206 ? 4.537 23.932 -2.565 1.00 76.38 206 THR A CA 1
ATOM 1686 C C . THR A 1 206 ? 5.991 24.367 -2.750 1.00 76.38 206 THR A C 1
ATOM 1688 O O . THR A 1 206 ? 6.549 25.037 -1.882 1.00 76.38 206 THR A O 1
ATOM 1691 N N . PHE A 1 207 ? 6.595 24.074 -3.906 1.00 80.00 207 PHE A N 1
ATOM 1692 C CA . PHE A 1 207 ? 7.938 24.541 -4.242 1.00 80.00 207 PHE A CA 1
ATOM 1693 C C . PHE A 1 207 ? 8.030 26.075 -4.285 1.00 80.00 207 PHE A C 1
ATOM 1695 O O . PHE A 1 207 ? 8.970 26.648 -3.735 1.00 80.00 207 PHE A O 1
ATOM 1702 N N . MET A 1 208 ? 7.050 26.763 -4.878 1.00 82.69 208 MET A N 1
ATOM 1703 C CA . MET A 1 208 ? 7.000 28.229 -4.922 1.00 82.69 208 MET A CA 1
ATOM 1704 C C . MET A 1 208 ? 6.877 28.843 -3.523 1.00 82.69 208 MET A C 1
ATOM 1706 O O . MET A 1 208 ? 7.565 29.824 -3.233 1.00 82.69 208 MET A O 1
ATOM 1710 N N . VAL A 1 209 ? 6.056 28.262 -2.642 1.00 81.75 209 VAL A N 1
ATOM 1711 C CA . VAL A 1 209 ? 5.915 28.698 -1.242 1.00 81.75 209 VAL A CA 1
ATOM 1712 C C . VAL A 1 209 ? 7.226 28.515 -0.483 1.00 81.75 209 VAL A C 1
ATOM 1714 O O . VAL A 1 209 ? 7.693 29.468 0.142 1.00 81.75 209 VAL A O 1
ATOM 1717 N N . ILE A 1 210 ? 7.862 27.344 -0.597 1.00 80.12 210 ILE A N 1
ATOM 1718 C CA . ILE A 1 210 ? 9.175 27.072 0.006 1.00 80.12 210 ILE A CA 1
ATOM 1719 C C . ILE A 1 210 ? 10.199 28.084 -0.512 1.00 80.12 210 ILE A C 1
ATOM 1721 O O . ILE A 1 210 ? 10.849 28.761 0.278 1.00 80.12 210 ILE A O 1
ATOM 1725 N N . ARG A 1 211 ? 10.291 28.283 -1.832 1.00 81.81 211 ARG A N 1
ATOM 1726 C CA . ARG A 1 211 ? 11.202 29.261 -2.443 1.00 81.81 211 ARG A CA 1
ATOM 1727 C C . ARG A 1 211 ? 10.948 30.684 -1.938 1.00 81.81 211 ARG A C 1
ATOM 1729 O O . ARG A 1 211 ? 11.903 31.427 -1.715 1.00 81.81 211 ARG A O 1
ATOM 1736 N N . ARG A 1 212 ? 9.684 31.085 -1.762 1.00 85.25 212 ARG A N 1
ATOM 1737 C CA . ARG A 1 212 ? 9.311 32.410 -1.240 1.00 85.25 212 ARG A CA 1
ATOM 1738 C C . ARG A 1 212 ? 9.691 32.567 0.233 1.00 85.25 212 ARG A C 1
ATOM 1740 O O . ARG A 1 212 ? 10.221 33.615 0.586 1.00 85.25 212 ARG A O 1
ATOM 1747 N N . GLN A 1 213 ? 9.468 31.547 1.060 1.00 81.50 213 GLN A N 1
ATOM 1748 C CA . GLN A 1 213 ? 9.887 31.509 2.468 1.00 81.50 213 GLN A CA 1
ATOM 1749 C C . GLN A 1 213 ? 11.417 31.572 2.594 1.00 81.50 213 GLN A C 1
ATOM 1751 O O . GLN A 1 213 ? 11.942 32.444 3.278 1.00 81.50 213 GLN A O 1
ATOM 1756 N N . TYR A 1 214 ? 12.148 30.754 1.831 1.00 77.94 214 TYR A N 1
ATOM 1757 C CA . TYR A 1 214 ? 13.615 30.782 1.797 1.00 77.94 214 TYR A CA 1
ATOM 1758 C C . TYR A 1 214 ? 14.170 32.147 1.377 1.00 77.94 214 TYR A C 1
ATOM 1760 O O . TYR A 1 214 ? 15.138 32.623 1.962 1.00 77.94 214 TYR A O 1
ATOM 1768 N N . ARG A 1 215 ? 13.540 32.819 0.404 1.00 76.25 215 ARG A N 1
ATOM 1769 C CA . ARG A 1 215 ? 13.917 34.185 0.002 1.00 76.25 215 ARG A CA 1
ATOM 1770 C C . ARG A 1 215 ? 13.714 35.225 1.106 1.00 76.25 215 ARG A C 1
ATOM 1772 O O . ARG A 1 215 ? 14.430 36.219 1.101 1.00 76.25 215 ARG A O 1
ATOM 1779 N N . LYS A 1 216 ? 12.756 35.019 2.013 1.00 75.38 216 LYS A N 1
ATOM 1780 C CA . LYS A 1 216 ? 12.537 35.893 3.176 1.00 75.38 216 LYS A CA 1
ATOM 1781 C C . LYS A 1 216 ? 13.534 35.612 4.305 1.00 75.38 216 LYS A C 1
ATOM 1783 O O . LYS A 1 216 ? 13.965 36.548 4.962 1.00 75.38 216 LYS A O 1
ATOM 1788 N N . ILE A 1 217 ? 13.904 34.346 4.502 1.00 69.56 217 ILE A N 1
ATOM 1789 C CA . ILE A 1 217 ? 14.772 33.892 5.604 1.00 69.56 217 ILE A CA 1
ATOM 1790 C C . ILE A 1 217 ? 16.267 34.087 5.294 1.00 69.56 217 ILE A C 1
ATOM 1792 O O . ILE A 1 217 ? 17.065 34.256 6.209 1.00 69.56 217 ILE A O 1
ATOM 1796 N N . LEU A 1 218 ? 16.665 34.118 4.017 1.00 56.16 218 LEU A N 1
ATOM 1797 C CA . LEU A 1 218 ? 18.050 34.358 3.593 1.00 56.16 218 LEU A CA 1
ATOM 1798 C C . LEU A 1 218 ? 18.225 35.757 2.967 1.00 56.16 218 LEU A C 1
ATOM 1800 O O . LEU A 1 218 ? 18.319 35.872 1.740 1.00 56.16 218 LEU A O 1
ATOM 1804 N N . PRO A 1 219 ? 18.321 36.840 3.765 1.00 56.62 219 PRO A N 1
ATOM 1805 C CA . PRO A 1 219 ? 18.690 38.155 3.245 1.00 56.62 219 PRO A CA 1
ATOM 1806 C C . PRO A 1 219 ? 20.193 38.260 2.916 1.00 56.62 219 PRO A C 1
ATOM 1808 O O . PRO A 1 219 ? 20.599 39.167 2.186 1.00 56.62 219 PRO A O 1
ATOM 1811 N N . HIS A 1 220 ? 21.036 37.325 3.379 1.00 53.81 220 HIS A N 1
ATOM 1812 C CA . HIS A 1 220 ? 22.488 37.419 3.210 1.00 53.81 220 HIS A CA 1
ATOM 1813 C C . HIS A 1 220 ? 22.958 37.095 1.780 1.00 53.81 220 HIS A C 1
ATOM 1815 O O . HIS A 1 220 ? 22.754 36.007 1.237 1.00 53.81 220 HIS A O 1
ATOM 1821 N N . ARG A 1 221 ? 23.640 38.072 1.165 1.00 56.59 221 ARG A N 1
ATOM 1822 C CA . ARG A 1 221 ? 24.130 38.074 -0.228 1.00 56.59 221 ARG A CA 1
ATOM 1823 C C . ARG A 1 221 ? 25.099 36.927 -0.586 1.00 56.59 221 ARG A C 1
ATOM 1825 O O . ARG A 1 221 ? 25.309 36.696 -1.775 1.00 56.59 221 ARG A O 1
ATOM 1832 N N . SER A 1 222 ? 25.648 36.189 0.381 1.00 56.19 222 SER A N 1
ATOM 1833 C CA . SER A 1 222 ? 26.669 35.149 0.162 1.00 56.19 222 SER A CA 1
ATOM 1834 C C . SER A 1 222 ? 26.135 33.857 -0.480 1.00 56.19 222 SER A C 1
ATOM 1836 O O . SER A 1 222 ? 26.835 33.247 -1.283 1.00 56.19 222 SER A O 1
ATOM 1838 N N . LEU A 1 223 ? 24.873 33.476 -0.244 1.00 51.00 223 LEU A N 1
ATOM 1839 C CA . LEU A 1 223 ? 24.288 32.234 -0.789 1.00 51.00 223 LEU A CA 1
ATOM 1840 C C . LEU A 1 223 ? 23.698 32.372 -2.205 1.00 51.00 223 LEU A C 1
ATOM 1842 O O . LEU A 1 223 ? 23.345 31.375 -2.836 1.00 51.00 223 LEU A O 1
ATOM 1846 N N . ARG A 1 224 ? 23.641 33.590 -2.766 1.00 52.91 224 ARG A N 1
ATOM 1847 C CA . ARG A 1 224 ? 23.153 33.813 -4.143 1.00 52.91 224 ARG A CA 1
ATOM 1848 C C . ARG A 1 224 ? 24.080 33.235 -5.219 1.00 52.91 224 ARG A C 1
ATOM 1850 O O . ARG A 1 224 ? 23.625 33.046 -6.345 1.00 52.91 224 ARG A O 1
ATOM 1857 N N . ARG A 1 225 ? 25.348 32.941 -4.898 1.00 53.69 225 ARG A N 1
ATOM 1858 C CA . ARG A 1 225 ? 26.296 32.331 -5.849 1.00 53.69 225 ARG A CA 1
ATOM 1859 C C . ARG A 1 225 ? 26.044 30.836 -6.070 1.00 53.69 225 ARG A C 1
ATOM 1861 O O . ARG A 1 225 ? 26.176 30.397 -7.204 1.00 53.69 225 ARG A O 1
ATOM 1868 N N . LEU A 1 226 ? 25.580 30.087 -5.062 1.00 51.31 226 LEU A N 1
ATOM 1869 C CA . LEU A 1 226 ? 25.320 28.646 -5.216 1.00 51.31 226 LEU A CA 1
ATOM 1870 C C . LEU A 1 226 ? 24.111 28.340 -6.119 1.00 51.31 226 LEU A C 1
ATOM 1872 O O . LEU A 1 226 ? 24.130 27.376 -6.874 1.00 51.31 226 LEU A O 1
ATOM 1876 N N . PHE A 1 227 ? 23.075 29.185 -6.109 1.00 49.44 227 PHE A N 1
ATOM 1877 C CA . PHE A 1 227 ? 21.866 28.954 -6.915 1.00 49.44 227 PHE A CA 1
ATOM 1878 C C . PHE A 1 227 ? 21.946 29.454 -8.366 1.00 49.44 227 PHE A C 1
ATOM 1880 O O . PHE A 1 227 ? 21.086 29.099 -9.169 1.00 49.44 227 PHE A O 1
ATOM 1887 N N . ARG A 1 228 ? 22.973 30.235 -8.740 1.00 49.22 228 ARG A N 1
ATOM 1888 C CA . ARG A 1 228 ? 23.227 30.569 -10.157 1.00 49.22 228 ARG A CA 1
ATOM 1889 C C . ARG A 1 228 ? 23.796 29.391 -10.954 1.00 49.22 228 ARG A C 1
ATOM 1891 O O . ARG A 1 228 ? 23.736 29.432 -12.175 1.00 49.22 228 ARG A O 1
ATOM 1898 N N . PHE A 1 229 ? 24.282 28.347 -10.283 1.00 46.91 229 PHE A N 1
ATOM 1899 C CA . PHE A 1 229 ? 24.838 27.161 -10.936 1.00 46.91 229 PHE A CA 1
ATOM 1900 C C . PHE A 1 229 ? 23.769 26.178 -11.451 1.00 46.91 229 PHE A C 1
ATOM 1902 O O . PHE A 1 229 ? 24.048 25.403 -12.351 1.00 46.91 229 PHE A O 1
ATOM 1909 N N . PHE A 1 230 ? 22.534 26.246 -10.938 1.00 42.31 230 PHE A N 1
ATOM 1910 C CA . PHE A 1 230 ? 21.421 25.362 -11.333 1.00 42.31 230 PHE A CA 1
ATOM 1911 C C . PHE A 1 230 ? 20.411 26.026 -12.290 1.00 42.31 230 PHE A C 1
ATOM 1913 O O . PHE A 1 230 ? 19.298 25.538 -12.458 1.00 42.31 230 PHE A O 1
ATOM 1920 N N . SER A 1 231 ? 20.761 27.183 -12.859 1.00 39.84 231 SER A N 1
ATOM 1921 C CA . SER A 1 231 ? 19.890 27.998 -13.723 1.00 39.84 231 SER A CA 1
ATOM 1922 C C . SER A 1 231 ? 20.469 28.212 -15.130 1.00 39.84 231 SER A C 1
ATOM 1924 O O . SER A 1 231 ? 20.008 29.108 -15.840 1.00 39.84 231 SER A O 1
ATOM 1926 N N . LYS A 1 232 ? 21.480 27.435 -15.518 1.00 39.69 232 LYS A N 1
ATOM 1927 C CA . LYS A 1 232 ? 21.926 27.309 -16.905 1.00 39.69 232 LYS A CA 1
ATOM 1928 C C . LYS A 1 232 ? 21.669 25.888 -17.367 1.00 39.69 232 LYS A C 1
ATOM 1930 O O . LYS A 1 232 ? 21.904 24.983 -16.537 1.00 39.69 232 LYS A O 1
#

Foldseek 3Di:
DCVVVVCQQVQLEKDKDKAQQDFPVVLLVQLVVLVVVVVVCVVVVLEEEDDPCQVVQVVVQPDPPDPDRHRHYAHPQQSVQVSCVSSQQFVDGDRFNLLSVCRNAQVCCVGSSNDPVSMAIEMEDHQPQPDDPDYDNDHDQGASDPLLVVLSVVPRDVCLQHQKYWYADNPGPDIDIDGDPDRDHHDPVSVVCVDPVVSVVSNVVSVVVVVVVVCVVDPDPPCVVVVVVVVD

pLDDT: mean 80.74, std 15.09, range [32.47, 98.06]

Sequence (232 aa):
NEYAAAQRGLYNRDMTSIRVENVPPENILAMHKYFTQMREKEDKESVKYHLFISPLTNFLRNTFWLPFEIAERGNCARWISSGLYRADVVTRPSLWPRSVWINMFENSHRTAAKEPQNISVVSYRRIKHAKLSYGIDAKPIQPVAPLQSIRSLFYWDLERFADVIVEVPETGITATVERKTNPQKPSKLRNIVNARFFIGTSAIITFMVIRRQYRKILPHRSLRRLFRFFSK